Protein AF-W0BAF7-F1 (afdb_monomer_lite)

Foldseek 3Di:
DVVLLVVPLPEADALVRCLVCQVVLFPDDPLVLLVSLLSHCVRDDPVCLVVSLVSLCSSDDPPDPDDGSSNNNVLLSLVLVLQVLLLPPVDLANLCSQVPPPNDLVSLVSNQVSVLVSCVVCLLVSLLSNLVRDDPVCLVVSLVSCCSNHNCPRSNNVNNVVNNVVVVPDPPPPPPDDDDDPDDDDDDDDDDDDDDDDDDD

Sequence (201 aa):
MQEKLEALLRGPLTSEELTENRLLLDALPSREKIDIATQMVLSVASESLRAFNYDVEALRHPEKNEETFHETISQALEVRQRLESILDLRNRHPHRQLLAPEFNVDLYIKFSFLCISLIAEQAEKLAARLAETTPFEHKSELARNINLAFGERSPLALAINEAMLARTSSPTRTRQAIFSNSTVAAEQQPPSFSEASQFRA

pLDDT: mean 83.32, std 19.6, range [34.53, 97.88]

Radius of gyration: 30.69 Å; chains: 1; bounding box: 98×59×75 Å

Secondary structure (DSSP, 8-state):
-HHHHHHHTSSPPPHHHHHHHHHHHHTS-HHHHHHHHHHHHHHS-GGGHHHHHHHHGGG--TT--S--HHHHHHHHHHHHHHHHHHH-TT-S-GGGGGTSTT--HHHHHHTHHHHHHHHHTTHHHHHHHHHHHS-GGGHHHHHHHHHHHH-TTSHHHHHHHHHHHHHHHS-------SS----------------------

Structure (mmCIF, N/CA/C/O backbone):
data_AF-W0BAF7-F1
#
_entry.id   AF-W0BAF7-F1
#
loop_
_atom_site.group_PDB
_atom_site.id
_atom_site.type_symbol
_atom_site.label_atom_id
_atom_site.label_alt_id
_atom_site.label_comp_id
_atom_site.label_asym_id
_atom_site.label_entity_id
_atom_site.label_seq_id
_atom_site.pdbx_PDB_ins_code
_atom_site.Cartn_x
_atom_site.Cartn_y
_atom_site.Cartn_z
_atom_site.occupancy
_atom_site.B_iso_or_equiv
_atom_site.auth_seq_id
_atom_site.auth_comp_id
_atom_site.auth_asym_id
_atom_site.auth_atom_id
_atom_site.pdbx_PDB_model_num
ATOM 1 N N . MET A 1 1 ? -17.633 11.339 19.490 1.00 60.94 1 MET A N 1
ATOM 2 C CA . MET A 1 1 ? -17.103 10.330 18.543 1.00 60.94 1 MET A CA 1
ATOM 3 C C . MET A 1 1 ? -15.842 10.851 17.860 1.00 60.94 1 MET A C 1
ATOM 5 O O . MET A 1 1 ? -14.817 10.211 18.025 1.00 60.94 1 MET A O 1
ATOM 9 N N . GLN A 1 2 ? -15.877 12.028 17.218 1.00 65.94 2 GLN A N 1
ATOM 10 C CA . GLN A 1 2 ? -14.704 12.655 16.576 1.00 65.94 2 GLN A CA 1
ATOM 11 C C . GLN A 1 2 ? -13.486 12.826 17.498 1.00 65.94 2 GLN A C 1
ATOM 13 O O . GLN A 1 2 ? -12.415 12.367 17.143 1.00 65.94 2 GLN A O 1
ATOM 18 N N . GLU A 1 3 ? -13.649 13.359 18.712 1.00 70.50 3 GLU A N 1
ATOM 19 C CA . GLU A 1 3 ? -12.523 13.574 19.644 1.00 70.50 3 GLU A CA 1
ATOM 20 C C . GLU A 1 3 ? -11.792 12.271 20.032 1.00 70.50 3 GLU A C 1
ATOM 22 O O . GLU A 1 3 ? -10.568 12.232 20.139 1.00 70.50 3 GLU A O 1
ATOM 27 N N . LYS A 1 4 ? -12.538 11.166 20.177 1.00 72.00 4 LYS A N 1
ATOM 28 C CA . LYS A 1 4 ? -11.959 9.844 20.458 1.00 72.00 4 LYS A CA 1
ATOM 29 C C . LYS A 1 4 ? -11.230 9.285 19.233 1.00 72.00 4 LYS A C 1
ATOM 31 O O . LYS A 1 4 ? -10.204 8.641 19.387 1.00 72.00 4 LYS A O 1
ATOM 36 N N . LEU A 1 5 ? -11.734 9.562 18.031 1.00 72.31 5 LEU A N 1
ATOM 37 C CA . LEU A 1 5 ? -11.105 9.178 16.768 1.00 72.31 5 LEU A CA 1
ATOM 38 C C . LEU A 1 5 ? -9.804 9.959 16.527 1.00 72.31 5 LEU A C 1
ATOM 40 O O . LEU A 1 5 ? -8.791 9.375 16.174 1.00 72.31 5 LEU A O 1
ATOM 44 N N . GLU A 1 6 ? -9.808 11.266 16.787 1.00 75.25 6 GLU A N 1
ATOM 45 C CA . GLU A 1 6 ? -8.626 12.129 16.683 1.00 75.25 6 GLU A CA 1
ATOM 46 C C . GLU A 1 6 ? -7.527 11.724 17.670 1.00 75.25 6 GLU A C 1
ATOM 48 O O . GLU A 1 6 ? -6.343 11.794 17.344 1.00 75.25 6 GLU A O 1
ATOM 53 N N . ALA A 1 7 ? -7.899 11.258 18.866 1.00 74.75 7 ALA A N 1
ATOM 54 C CA . ALA A 1 7 ? -6.945 10.697 19.816 1.00 74.75 7 ALA A CA 1
ATOM 55 C C . ALA A 1 7 ? -6.263 9.426 19.273 1.00 74.75 7 ALA A C 1
ATOM 57 O O . ALA A 1 7 ? -5.057 9.272 19.458 1.00 74.75 7 ALA A O 1
ATOM 58 N N . LEU A 1 8 ? -7.001 8.572 18.550 1.00 74.88 8 LEU A N 1
ATOM 59 C CA . LEU A 1 8 ? -6.477 7.341 17.937 1.00 74.88 8 LEU A CA 1
ATOM 60 C C . LEU A 1 8 ? -5.516 7.598 16.765 1.00 74.88 8 LEU A C 1
ATOM 62 O O . LEU A 1 8 ? -4.798 6.694 16.354 1.00 74.88 8 LEU A O 1
ATOM 66 N N . LEU A 1 9 ? -5.496 8.819 16.226 1.00 77.81 9 LEU A N 1
ATOM 67 C CA . LEU A 1 9 ? -4.703 9.203 15.054 1.00 77.81 9 LEU A CA 1
ATOM 68 C C . LEU A 1 9 ? -3.396 9.931 15.415 1.00 77.81 9 LEU A C 1
ATOM 70 O O . LEU A 1 9 ? -2.695 10.422 14.532 1.00 77.81 9 LEU A O 1
ATOM 74 N N . ARG A 1 10 ? -3.046 10.013 16.707 1.00 79.56 10 ARG A N 1
ATOM 75 C CA . ARG A 1 10 ? -1.819 10.687 17.179 1.00 79.56 10 ARG A CA 1
ATOM 76 C C . ARG A 1 10 ? -0.540 9.874 16.966 1.00 79.56 10 ARG A C 1
ATOM 78 O O . ARG A 1 10 ? 0.550 10.416 17.136 1.00 79.56 10 ARG A O 1
ATOM 85 N N . GLY A 1 11 ? -0.662 8.601 16.609 1.00 76.88 11 GLY A N 1
ATOM 86 C CA . GLY A 1 11 ? 0.460 7.704 16.367 1.00 76.88 11 GLY A CA 1
ATOM 87 C C . GLY A 1 11 ? 0.003 6.256 16.193 1.00 76.88 11 GLY A C 1
ATOM 88 O O . GLY A 1 11 ? -1.199 5.982 16.240 1.00 76.88 11 GLY A O 1
ATOM 89 N N . PRO A 1 12 ? 0.949 5.326 15.991 1.00 80.19 12 PRO A N 1
ATOM 90 C CA . PRO A 1 12 ? 0.638 3.907 15.941 1.00 80.19 12 PRO A CA 1
ATOM 91 C C . PRO A 1 12 ? 0.096 3.433 17.289 1.00 80.19 12 PRO A C 1
ATOM 93 O O . PRO A 1 12 ? 0.715 3.663 18.327 1.00 80.19 12 PRO A O 1
ATOM 96 N N . LEU A 1 13 ? -1.056 2.769 17.251 1.00 87.50 13 LEU A N 1
ATOM 97 C CA . LEU A 1 13 ? -1.695 2.206 18.434 1.00 87.50 13 LEU A CA 1
ATOM 98 C C . LEU A 1 13 ? -1.064 0.873 18.829 1.00 87.50 13 LEU A C 1
ATOM 100 O O . LEU A 1 13 ? -0.679 0.074 17.975 1.00 87.50 13 LEU A O 1
ATOM 104 N N . THR A 1 14 ? -1.030 0.626 20.130 1.00 89.12 14 THR A N 1
ATOM 105 C CA . THR A 1 14 ? -0.640 -0.654 20.725 1.00 89.12 14 THR A CA 1
ATOM 106 C C . THR A 1 14 ? -1.767 -1.689 20.640 1.00 89.12 14 THR A C 1
ATOM 108 O O . THR A 1 14 ? -2.940 -1.348 20.472 1.00 89.12 14 THR A O 1
ATOM 111 N N . SER A 1 15 ? -1.430 -2.971 20.818 1.00 89.56 15 SER A N 1
ATOM 112 C CA . SER A 1 15 ? -2.405 -4.071 20.926 1.00 89.56 15 SER A CA 1
ATOM 113 C C . SER A 1 15 ? -3.528 -3.799 21.947 1.00 89.56 15 SER A C 1
ATOM 115 O O . SER A 1 15 ? -4.702 -4.083 21.679 1.00 89.56 15 SER A O 1
ATOM 117 N N . GLU A 1 16 ? -3.195 -3.195 23.094 1.00 88.31 16 GLU A N 1
ATOM 118 C CA . GLU A 1 16 ? -4.162 -2.839 24.142 1.00 88.31 16 GLU A CA 1
ATOM 119 C C . GLU A 1 16 ? -5.151 -1.777 23.642 1.00 88.31 16 GLU A C 1
ATOM 121 O O . GLU A 1 16 ? -6.363 -2.006 23.646 1.00 88.31 16 GLU A O 1
ATOM 126 N N . GLU A 1 17 ? -4.649 -0.663 23.103 1.00 90.06 17 GLU A N 1
ATOM 127 C CA . GLU A 1 17 ? -5.475 0.433 22.580 1.00 90.06 17 GLU A CA 1
ATOM 128 C C . GLU A 1 17 ? -6.352 -0.013 21.401 1.00 90.06 17 GLU A C 1
ATOM 130 O O . GLU A 1 17 ? -7.516 0.391 21.290 1.00 90.06 17 GLU A O 1
ATOM 135 N N . LEU A 1 18 ? -5.824 -0.873 20.526 1.00 90.88 18 LEU A N 1
ATOM 136 C CA . LEU A 1 18 ? -6.575 -1.463 19.418 1.00 90.88 18 LEU A CA 1
ATOM 137 C C . LEU A 1 18 ? -7.719 -2.340 19.932 1.00 90.88 18 LEU A C 1
ATOM 139 O O . LEU A 1 18 ? -8.849 -2.226 19.453 1.00 90.88 18 LEU A O 1
ATOM 143 N N . THR A 1 19 ? -7.459 -3.170 20.942 1.00 90.19 19 THR A N 1
ATOM 144 C CA . THR A 1 19 ? -8.476 -4.042 21.545 1.00 90.19 19 THR A CA 1
ATOM 145 C C . THR A 1 19 ? -9.579 -3.229 22.218 1.00 90.19 19 THR A C 1
ATOM 147 O O . THR A 1 19 ? -10.765 -3.490 21.990 1.00 90.19 19 THR A O 1
ATOM 150 N N . GLU A 1 20 ? -9.213 -2.206 22.994 1.00 90.69 20 GLU A N 1
ATOM 151 C CA . GLU A 1 20 ? -10.159 -1.322 23.687 1.00 90.69 20 GLU A CA 1
ATOM 152 C C . GLU A 1 20 ? -11.076 -0.558 22.724 1.00 90.69 20 GLU A C 1
ATOM 154 O O . GLU A 1 20 ? -12.242 -0.292 23.034 1.00 90.69 20 GLU A O 1
ATOM 159 N N . ASN A 1 21 ? -10.569 -0.213 21.539 1.00 90.62 21 ASN A N 1
ATOM 160 C CA . ASN A 1 21 ? -11.309 0.557 20.541 1.00 90.62 21 ASN A CA 1
ATOM 161 C C . ASN A 1 21 ? -11.885 -0.301 19.409 1.00 90.62 21 ASN A C 1
ATOM 163 O O . ASN A 1 21 ? -12.562 0.234 18.532 1.00 90.62 21 ASN A O 1
ATOM 167 N N . ARG A 1 22 ? -11.714 -1.627 19.451 1.00 90.31 22 ARG A N 1
ATOM 168 C CA . ARG A 1 22 ? -12.121 -2.550 18.380 1.00 90.31 22 ARG A CA 1
ATOM 169 C C . ARG A 1 22 ? -13.577 -2.389 17.952 1.00 90.31 22 ARG A C 1
ATOM 171 O O . ARG A 1 22 ? -13.846 -2.276 16.765 1.00 90.31 22 ARG A O 1
ATOM 178 N N . LEU A 1 23 ? -14.518 -2.352 18.902 1.00 89.50 23 LEU A N 1
ATOM 179 C CA . LEU A 1 23 ? -15.949 -2.204 18.587 1.00 89.50 23 LEU A CA 1
ATOM 180 C C . LEU A 1 23 ? -16.251 -0.878 17.885 1.00 89.50 23 LEU A C 1
ATOM 182 O O . LEU A 1 23 ? -17.095 -0.830 16.996 1.00 89.50 23 LEU A O 1
ATOM 186 N N . LEU A 1 24 ? -15.556 0.186 18.287 1.00 91.12 24 LEU A N 1
ATOM 187 C CA . LEU A 1 24 ? -15.693 1.498 17.673 1.00 91.12 24 LEU A CA 1
ATOM 188 C C . LEU A 1 24 ? -15.133 1.486 16.250 1.00 91.12 24 LEU A C 1
ATOM 190 O O . LEU A 1 24 ? -15.801 1.973 15.348 1.00 91.12 24 LEU A O 1
ATOM 194 N N . LEU A 1 25 ? -13.955 0.893 16.052 1.00 91.81 25 LEU A N 1
ATOM 195 C CA . LEU A 1 25 ? -13.297 0.780 14.750 1.00 91.81 25 LEU A CA 1
ATOM 196 C C . LEU A 1 25 ? -14.104 -0.091 13.770 1.00 91.81 25 LEU A C 1
ATOM 198 O O . LEU A 1 25 ? -14.278 0.266 12.606 1.00 91.81 25 LEU A O 1
ATOM 202 N N . ASP A 1 26 ? -14.661 -1.206 14.245 1.00 92.38 26 ASP A N 1
ATOM 203 C CA . ASP A 1 26 ? -15.524 -2.086 13.450 1.00 92.38 26 ASP A CA 1
ATOM 204 C C . ASP A 1 26 ? -16.834 -1.410 13.025 1.00 92.38 26 ASP A C 1
ATOM 206 O O . ASP A 1 26 ? -17.348 -1.709 11.945 1.00 92.38 26 ASP A O 1
ATOM 210 N N . ALA A 1 27 ? -17.372 -0.508 13.852 1.00 91.75 27 ALA A N 1
ATOM 211 C CA . ALA A 1 27 ? -18.623 0.200 13.588 1.00 91.75 27 ALA A CA 1
ATOM 212 C C . ALA A 1 27 ? -18.481 1.358 12.583 1.00 91.75 27 ALA A C 1
ATOM 214 O O . ALA A 1 27 ? -19.487 1.950 12.189 1.00 91.75 27 ALA A O 1
ATOM 215 N N . LEU A 1 28 ? -17.256 1.694 12.168 1.00 91.69 28 LEU A N 1
ATOM 216 C CA . LEU A 1 28 ? -17.019 2.763 11.206 1.00 91.69 28 LEU A CA 1
ATOM 217 C C . LEU A 1 28 ? -17.549 2.403 9.806 1.00 91.69 28 LEU A C 1
ATOM 219 O O . LEU A 1 28 ? -17.450 1.245 9.379 1.00 91.69 28 LEU A O 1
ATOM 223 N N . PRO A 1 29 ? -18.035 3.392 9.038 1.00 93.00 29 PRO A N 1
ATOM 224 C CA . PRO A 1 29 ? -18.281 3.227 7.609 1.00 93.00 29 PRO A CA 1
ATOM 225 C C . PRO A 1 29 ? -17.010 2.797 6.863 1.00 93.00 29 PRO A C 1
ATOM 227 O O . PRO A 1 29 ? -15.913 3.234 7.210 1.00 93.00 29 PRO A O 1
ATOM 230 N N . SER A 1 30 ? -17.139 2.014 5.784 1.00 93.38 30 SER A N 1
ATOM 231 C CA . SER A 1 30 ? -15.981 1.485 5.035 1.00 93.38 30 SER A CA 1
ATOM 232 C C . SER A 1 30 ? -14.989 2.571 4.599 1.00 93.38 30 SER A C 1
ATOM 234 O O . SER A 1 30 ? -13.781 2.370 4.684 1.00 93.38 30 SER A O 1
ATOM 236 N N . ARG A 1 31 ? -15.473 3.757 4.203 1.00 93.62 31 ARG A N 1
ATOM 237 C CA . ARG A 1 31 ? -14.605 4.892 3.850 1.00 93.62 31 ARG A CA 1
ATOM 238 C C . ARG A 1 31 ? -13.765 5.380 5.033 1.00 93.62 31 ARG A C 1
ATOM 240 O O . ARG A 1 31 ? -12.564 5.559 4.885 1.00 93.62 31 ARG A O 1
ATOM 2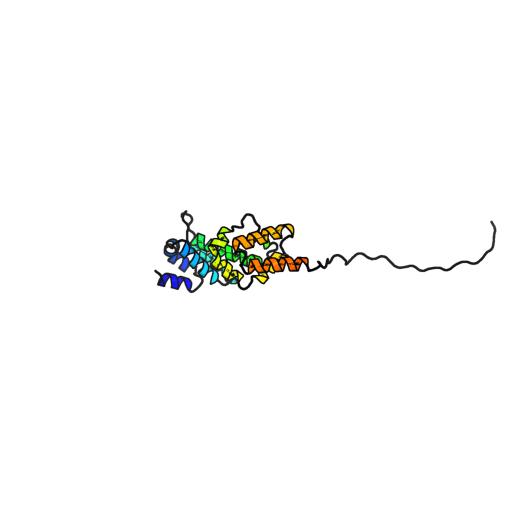47 N N . GLU A 1 32 ? -14.374 5.542 6.205 1.00 93.06 32 GLU A N 1
ATOM 248 C CA . GLU A 1 32 ? -13.663 5.976 7.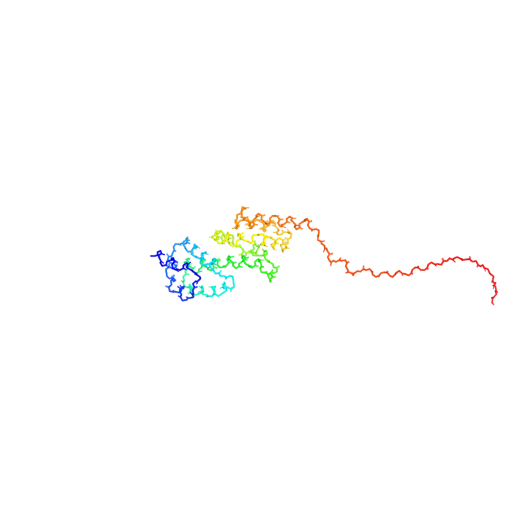412 1.00 93.06 32 GLU A CA 1
ATOM 249 C C . GLU A 1 32 ? -12.672 4.910 7.895 1.00 93.06 32 GLU A C 1
ATOM 251 O O . GLU A 1 32 ? -11.574 5.252 8.326 1.00 93.06 32 GLU A O 1
ATOM 256 N N . LYS A 1 33 ? -13.003 3.617 7.750 1.00 94.50 33 LYS A N 1
ATOM 257 C CA . LYS A 1 33 ? -12.049 2.527 8.016 1.00 94.50 33 LYS A CA 1
ATOM 258 C C . LYS A 1 33 ? -10.799 2.658 7.147 1.00 94.50 33 LYS A C 1
ATOM 260 O O . LYS A 1 33 ? -9.694 2.542 7.667 1.00 94.50 33 LYS A O 1
ATOM 265 N N . ILE A 1 34 ? -10.966 2.917 5.847 1.00 96.19 34 ILE A N 1
ATOM 266 C CA . ILE A 1 34 ? -9.851 3.102 4.905 1.00 96.19 34 ILE A CA 1
ATOM 267 C C . ILE A 1 34 ? -9.014 4.324 5.292 1.00 96.19 34 ILE A C 1
ATOM 269 O O . ILE A 1 34 ? -7.787 4.221 5.346 1.00 96.19 34 ILE A O 1
ATOM 273 N N . ASP A 1 35 ? -9.660 5.455 5.583 1.00 94.44 35 ASP A N 1
ATOM 274 C CA . ASP A 1 35 ? -8.975 6.705 5.923 1.00 94.44 35 ASP A CA 1
ATOM 275 C C . ASP A 1 35 ? -8.142 6.547 7.208 1.00 94.44 35 ASP A C 1
ATOM 277 O O . ASP A 1 35 ? -6.952 6.870 7.223 1.00 94.44 35 ASP A O 1
ATOM 281 N N . ILE A 1 36 ? -8.722 5.964 8.264 1.00 93.69 36 ILE A N 1
ATOM 282 C CA . ILE A 1 36 ? -8.022 5.720 9.533 1.00 93.69 36 ILE A CA 1
ATOM 283 C C . ILE A 1 36 ? -6.909 4.689 9.365 1.00 93.69 36 ILE A C 1
ATOM 285 O O . ILE A 1 36 ? -5.792 4.931 9.818 1.00 93.69 36 ILE A O 1
ATOM 289 N N . ALA A 1 37 ? -7.177 3.558 8.703 1.00 95.75 37 ALA A N 1
ATOM 290 C CA . ALA A 1 37 ? -6.158 2.541 8.452 1.00 95.75 37 ALA A CA 1
ATOM 291 C C . ALA A 1 37 ? -4.971 3.133 7.684 1.00 95.75 37 ALA A C 1
ATOM 293 O O . ALA A 1 37 ? -3.819 2.889 8.034 1.00 95.75 37 ALA A O 1
ATOM 294 N N . THR A 1 38 ? -5.245 3.971 6.683 1.00 96.12 38 THR A N 1
ATOM 295 C CA . THR A 1 38 ? -4.208 4.664 5.916 1.00 96.12 38 THR A CA 1
ATOM 296 C C . THR A 1 38 ? -3.374 5.585 6.798 1.00 96.12 38 THR A C 1
ATOM 298 O O . THR A 1 38 ? -2.147 5.537 6.735 1.00 96.12 38 THR A O 1
ATOM 301 N N . GLN A 1 39 ? -4.009 6.403 7.640 1.00 94.69 39 GLN A N 1
ATOM 302 C CA . GLN A 1 39 ? -3.296 7.318 8.534 1.00 94.69 39 GLN A CA 1
ATOM 303 C C . GLN A 1 39 ? -2.457 6.574 9.577 1.00 94.69 39 GLN A C 1
ATOM 305 O O . GLN A 1 39 ? -1.283 6.899 9.756 1.00 94.69 39 GLN A O 1
ATOM 310 N N . MET A 1 40 ? -3.019 5.538 10.206 1.00 94.56 40 MET A N 1
ATOM 311 C CA . MET A 1 40 ? -2.290 4.686 11.147 1.00 94.56 40 MET A CA 1
ATOM 312 C C . MET A 1 40 ? -1.071 4.065 10.475 1.00 94.56 40 MET A C 1
ATOM 314 O O . MET A 1 40 ? 0.044 4.225 10.968 1.00 94.56 40 MET A O 1
ATOM 318 N N . VAL A 1 41 ? -1.257 3.434 9.312 1.00 95.69 41 VAL A N 1
ATOM 319 C CA . VAL A 1 41 ? -0.158 2.809 8.575 1.00 95.69 41 VAL A CA 1
ATOM 320 C C . VAL A 1 41 ? 0.875 3.842 8.147 1.00 95.69 41 VAL A C 1
ATOM 322 O O . VAL A 1 41 ? 2.049 3.548 8.289 1.00 95.69 41 VAL A O 1
ATOM 325 N N . LEU A 1 42 ? 0.512 5.042 7.686 1.00 94.06 42 LEU A N 1
ATOM 326 C CA . LEU A 1 42 ? 1.490 6.084 7.332 1.00 94.06 42 LEU A CA 1
ATOM 327 C C . LEU A 1 42 ? 2.292 6.600 8.535 1.00 94.06 42 LEU A C 1
ATOM 329 O O . LEU A 1 42 ? 3.458 6.950 8.376 1.00 94.06 42 LEU A O 1
ATOM 333 N N . SER A 1 43 ? 1.694 6.625 9.729 1.00 93.00 43 SER A N 1
ATOM 334 C CA . SER A 1 43 ? 2.349 7.120 10.950 1.00 93.00 43 SER A CA 1
ATOM 335 C C . SER A 1 43 ? 3.423 6.179 11.513 1.00 93.00 43 SER A C 1
ATOM 337 O O . SER A 1 43 ? 4.240 6.587 12.337 1.00 93.00 43 SER A O 1
ATOM 339 N N . VAL A 1 44 ? 3.438 4.916 11.077 1.00 93.81 44 VAL A N 1
ATOM 340 C CA . VAL A 1 44 ? 4.376 3.896 11.564 1.00 93.81 44 VAL A CA 1
ATOM 341 C C . VAL A 1 44 ? 5.744 4.083 10.892 1.00 93.81 44 VAL A C 1
ATOM 343 O O . VAL A 1 44 ? 5.834 4.206 9.673 1.00 93.81 44 VAL A O 1
ATOM 346 N N . ALA A 1 45 ? 6.842 4.057 11.643 1.00 92.12 45 ALA A N 1
ATOM 347 C CA . ALA A 1 45 ? 8.182 4.008 11.046 1.00 92.12 45 ALA A CA 1
ATOM 348 C C . ALA A 1 45 ? 8.450 2.624 10.414 1.00 92.12 45 ALA A C 1
ATOM 350 O O . ALA A 1 45 ? 7.960 1.615 10.923 1.00 92.12 45 ALA A O 1
ATOM 351 N N . SER A 1 46 ? 9.211 2.541 9.315 1.00 90.38 46 SER A N 1
ATOM 352 C CA . SER A 1 46 ? 9.405 1.273 8.579 1.00 90.38 46 SER A CA 1
ATOM 353 C C . SER A 1 46 ? 10.026 0.166 9.445 1.00 90.38 46 SER A C 1
ATOM 355 O O . SER A 1 46 ? 9.634 -0.996 9.347 1.00 90.38 46 SER A O 1
ATOM 357 N N . GLU A 1 47 ? 10.929 0.510 10.363 1.00 91.38 47 GLU A N 1
ATOM 358 C CA . GLU A 1 47 ? 11.534 -0.412 11.333 1.00 91.38 47 GLU A CA 1
ATOM 359 C C . GLU A 1 47 ? 10.532 -0.984 12.350 1.00 91.38 47 GLU A C 1
ATOM 361 O O . GLU A 1 47 ? 10.720 -2.096 12.849 1.00 91.38 47 GLU A O 1
ATOM 366 N N . SER A 1 48 ? 9.443 -0.260 12.610 1.00 93.06 48 SER A N 1
ATOM 367 C CA . SER A 1 48 ? 8.390 -0.634 13.559 1.00 93.06 48 SER A CA 1
ATOM 368 C C . SER A 1 48 ? 7.194 -1.304 12.884 1.00 93.06 48 SER A C 1
ATOM 370 O O . SER A 1 48 ? 6.303 -1.797 13.574 1.00 93.06 48 SER A O 1
ATOM 372 N N . LEU A 1 49 ? 7.174 -1.390 11.547 1.00 93.06 49 LEU A N 1
ATOM 373 C CA . LEU A 1 49 ? 6.045 -1.933 10.786 1.00 93.06 49 LEU A CA 1
ATOM 374 C C . LEU A 1 49 ? 5.723 -3.383 11.165 1.00 93.06 49 LEU A C 1
ATOM 376 O O . LEU A 1 49 ? 4.559 -3.772 11.229 1.00 93.06 49 LEU A O 1
ATOM 380 N N . ARG A 1 50 ? 6.752 -4.181 11.472 1.00 92.62 50 ARG A N 1
ATOM 381 C CA . ARG A 1 50 ? 6.577 -5.566 11.927 1.00 92.62 50 ARG A CA 1
ATOM 382 C C . ARG A 1 50 ? 5.931 -5.650 13.310 1.00 92.62 50 ARG A C 1
ATOM 384 O O . ARG A 1 50 ? 5.098 -6.527 13.516 1.00 92.62 50 ARG A O 1
ATOM 391 N N . ALA A 1 51 ? 6.339 -4.786 14.239 1.00 93.56 51 ALA A N 1
ATOM 392 C CA . ALA A 1 51 ? 5.761 -4.745 15.581 1.00 93.56 51 ALA A CA 1
ATOM 393 C C . ALA A 1 51 ? 4.296 -4.305 15.507 1.00 93.56 51 ALA A C 1
ATOM 395 O O . ALA A 1 51 ? 3.423 -5.001 16.010 1.00 93.56 51 ALA A O 1
ATOM 396 N N . PHE A 1 52 ? 4.015 -3.252 14.740 1.00 95.00 52 PHE A N 1
ATOM 397 C CA . PHE A 1 52 ? 2.652 -2.778 14.539 1.00 95.00 52 PHE A CA 1
ATOM 398 C C . PHE A 1 52 ? 1.747 -3.819 13.856 1.00 95.00 52 PHE A C 1
ATOM 400 O O . PHE A 1 52 ? 0.593 -3.986 14.236 1.00 95.00 52 PHE A O 1
ATOM 407 N N . ASN A 1 53 ? 2.268 -4.590 12.895 1.00 94.06 53 ASN A N 1
ATOM 408 C CA . ASN A 1 53 ? 1.514 -5.700 12.304 1.00 94.06 53 ASN A CA 1
ATOM 409 C C . ASN A 1 53 ? 1.153 -6.783 13.337 1.00 94.06 53 ASN A C 1
ATOM 411 O O . ASN A 1 53 ? 0.108 -7.409 13.218 1.00 94.06 53 ASN A O 1
ATOM 415 N N . TYR A 1 54 ? 1.999 -7.006 14.348 1.00 94.19 54 TYR A N 1
ATOM 416 C CA . TYR A 1 54 ? 1.673 -7.903 15.459 1.00 94.19 54 TYR A CA 1
ATOM 417 C C . TYR A 1 54 ? 0.588 -7.309 16.366 1.00 94.19 54 TYR A C 1
ATOM 419 O O . TYR A 1 54 ? -0.330 -8.025 16.753 1.00 94.19 54 TYR A O 1
ATOM 427 N N . ASP A 1 55 ? 0.649 -6.007 16.655 1.00 93.94 55 ASP A N 1
ATOM 428 C CA . ASP A 1 55 ? -0.388 -5.318 17.430 1.00 93.94 55 ASP A CA 1
ATOM 429 C C . ASP A 1 55 ? -1.760 -5.379 16.739 1.00 93.94 55 ASP A C 1
ATOM 431 O O . ASP A 1 55 ? -2.778 -5.612 17.392 1.00 93.94 55 ASP A O 1
ATOM 435 N N . VAL A 1 56 ? -1.789 -5.261 15.407 1.00 94.38 56 VAL A N 1
ATOM 436 C CA . VAL A 1 56 ? -3.012 -5.374 14.596 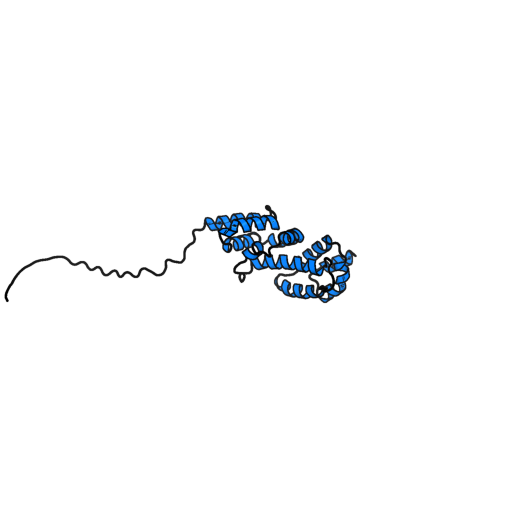1.00 94.38 56 VAL A CA 1
ATOM 437 C C . VAL A 1 56 ? -3.712 -6.724 14.754 1.00 94.38 56 VAL A C 1
ATOM 439 O O . VAL A 1 56 ? -4.943 -6.751 14.741 1.00 94.38 56 VAL A O 1
ATOM 442 N N . GLU A 1 57 ? -2.990 -7.825 14.984 1.00 93.75 57 GLU A N 1
ATOM 443 C CA . GLU A 1 57 ? -3.615 -9.144 15.190 1.00 93.75 57 GLU A CA 1
ATOM 444 C C . GLU A 1 57 ? -4.548 -9.174 16.414 1.00 93.75 57 GLU A C 1
ATOM 446 O O . GLU A 1 57 ? -5.446 -10.013 16.479 1.00 93.75 57 GLU A O 1
ATOM 451 N N . ALA A 1 58 ? -4.417 -8.236 17.357 1.00 90.56 58 ALA A N 1
ATOM 452 C CA . ALA A 1 58 ? -5.346 -8.096 18.481 1.00 90.56 58 ALA A CA 1
ATOM 453 C C . ALA A 1 58 ? -6.785 -7.753 18.040 1.00 90.56 58 ALA A C 1
ATOM 455 O O . ALA A 1 58 ? -7.762 -8.054 18.735 1.00 90.56 58 ALA A O 1
ATOM 456 N N . LEU A 1 59 ? -6.940 -7.163 16.851 1.00 90.50 59 LEU A N 1
ATOM 457 C CA . LEU A 1 59 ? -8.243 -6.872 16.254 1.00 90.50 59 LEU A CA 1
ATOM 458 C C . LEU A 1 59 ? -8.898 -8.100 15.609 1.00 90.50 59 LEU A C 1
ATOM 460 O O . LEU A 1 59 ? -10.081 -8.039 15.264 1.00 90.50 59 LEU A O 1
ATOM 464 N N . ARG A 1 60 ? -8.163 -9.202 15.423 1.00 89.50 60 ARG A N 1
ATOM 465 C CA . ARG A 1 60 ? -8.635 -10.370 14.678 1.00 89.50 60 ARG A CA 1
ATOM 466 C C . ARG A 1 60 ? -9.878 -10.982 15.323 1.00 89.50 60 ARG A C 1
ATOM 468 O O . ARG A 1 60 ? -9.900 -11.282 16.516 1.00 89.50 60 ARG A O 1
ATOM 475 N N . HIS A 1 61 ? -10.905 -11.223 14.507 1.00 81.06 61 HIS A N 1
ATOM 476 C CA . HIS A 1 61 ? -12.161 -11.830 14.942 1.00 81.06 61 HIS A CA 1
ATOM 477 C C . HIS A 1 61 ? -12.504 -13.043 14.060 1.00 81.06 61 HIS A C 1
ATOM 479 O O . HIS A 1 61 ? -13.016 -12.860 12.959 1.00 81.06 61 HIS A O 1
ATOM 485 N N . PRO A 1 62 ? -12.245 -14.286 14.512 1.00 70.44 62 PRO A N 1
ATOM 486 C CA . PRO A 1 62 ? -12.433 -15.485 13.686 1.00 70.44 62 PRO A CA 1
ATOM 487 C C . PRO A 1 62 ? -13.880 -15.727 13.234 1.00 70.44 62 PRO A C 1
ATOM 489 O O . PRO A 1 62 ? -14.105 -16.413 12.246 1.00 70.44 62 PRO A O 1
ATOM 492 N N . GLU A 1 63 ? -14.853 -15.189 13.973 1.00 70.38 63 GLU A N 1
ATOM 493 C CA . GLU A 1 63 ? -16.278 -15.513 13.810 1.00 70.38 63 GLU A CA 1
ATOM 494 C C . GLU A 1 63 ? -17.091 -14.470 13.022 1.00 70.38 63 GLU A C 1
ATOM 496 O O . GLU A 1 63 ? -18.285 -14.667 12.805 1.00 70.38 63 GLU A O 1
ATOM 501 N N . LYS A 1 64 ? -16.487 -13.348 12.601 1.00 67.44 64 LYS A N 1
ATOM 502 C CA . LYS A 1 64 ? -17.193 -12.310 11.829 1.00 67.44 64 LYS A CA 1
ATOM 503 C C . LYS A 1 64 ? -16.926 -12.472 10.331 1.00 67.44 64 LYS A C 1
ATOM 505 O O . LYS A 1 64 ? -15.778 -12.442 9.909 1.00 67.44 64 LYS A O 1
ATOM 510 N N . ASN A 1 65 ? -18.002 -12.547 9.544 1.00 60.28 65 ASN A N 1
ATOM 511 C CA . ASN A 1 65 ? -17.980 -12.567 8.071 1.00 60.28 65 ASN A CA 1
ATOM 512 C C . ASN A 1 65 ? -18.206 -11.173 7.440 1.00 60.28 65 ASN A C 1
ATOM 514 O O . ASN A 1 65 ? -18.469 -11.075 6.244 1.00 60.28 65 ASN A O 1
ATOM 518 N N . GLU A 1 66 ? -18.178 -10.106 8.240 1.00 66.56 66 GLU A N 1
ATOM 519 C CA . GLU A 1 66 ? -18.359 -8.718 7.787 1.00 66.56 66 GLU A CA 1
ATOM 520 C C . GLU A 1 66 ? -17.005 -8.019 7.597 1.00 66.56 66 GLU A C 1
ATOM 522 O O . GLU A 1 66 ? -16.019 -8.423 8.210 1.00 66.56 66 GLU A O 1
ATOM 527 N N . GLU A 1 67 ? -16.970 -6.940 6.802 1.00 76.69 67 GLU A N 1
ATOM 528 C CA . GLU A 1 67 ? -15.766 -6.123 6.566 1.00 76.69 67 GLU A CA 1
ATOM 529 C C . GLU A 1 67 ? -15.314 -5.455 7.885 1.00 76.69 67 GLU A C 1
ATOM 531 O O . GLU A 1 67 ? -15.784 -4.380 8.280 1.00 76.69 67 GLU A O 1
ATOM 536 N N . THR A 1 68 ? -14.430 -6.133 8.618 1.00 92.00 68 THR A N 1
ATOM 537 C CA . THR A 1 68 ? -13.897 -5.676 9.912 1.00 92.00 68 THR A CA 1
ATOM 538 C C . THR A 1 68 ? -12.840 -4.591 9.725 1.00 92.00 68 THR A C 1
ATOM 540 O O . THR A 1 68 ? -12.228 -4.451 8.659 1.00 92.00 68 THR A O 1
ATOM 543 N N . PHE A 1 69 ? -12.576 -3.818 10.782 1.00 93.56 69 PHE A N 1
ATOM 544 C CA . PHE A 1 69 ? -11.443 -2.894 10.737 1.00 93.56 69 PHE A CA 1
ATOM 545 C C . PHE A 1 69 ? -10.111 -3.646 10.632 1.00 93.56 69 PHE A C 1
ATOM 547 O O . PHE A 1 69 ? -9.237 -3.197 9.896 1.00 93.56 69 PHE A O 1
ATOM 554 N N . HIS A 1 70 ? -9.994 -4.816 11.278 1.00 94.81 70 HIS A N 1
ATOM 555 C CA . HIS A 1 70 ? -8.846 -5.720 11.140 1.00 94.81 70 HIS A CA 1
ATOM 556 C C . HIS A 1 70 ? -8.532 -6.012 9.669 1.00 94.81 70 HIS A C 1
ATOM 558 O O . HIS A 1 70 ? -7.427 -5.749 9.215 1.00 94.81 70 HIS A O 1
ATOM 564 N N . GLU A 1 71 ? -9.518 -6.482 8.901 1.00 93.94 71 GLU A N 1
ATOM 565 C CA . GLU A 1 71 ? -9.328 -6.765 7.476 1.00 93.94 71 GLU A CA 1
ATOM 566 C C . GLU A 1 71 ? -8.839 -5.528 6.707 1.00 93.94 71 GLU A C 1
ATOM 568 O O . GLU A 1 71 ? -7.890 -5.611 5.926 1.00 93.94 71 GLU A O 1
ATOM 573 N N . THR A 1 72 ? -9.443 -4.366 6.968 1.00 95.88 72 THR A N 1
ATOM 574 C CA . THR A 1 72 ? -9.081 -3.114 6.290 1.00 95.88 72 THR A CA 1
ATOM 575 C C . THR A 1 72 ? -7.649 -2.676 6.612 1.00 95.88 72 THR A C 1
ATOM 577 O O . THR A 1 72 ? -6.903 -2.305 5.705 1.00 95.88 72 THR A O 1
ATOM 580 N N . ILE A 1 73 ? -7.226 -2.727 7.879 1.00 96.06 73 ILE A N 1
ATOM 581 C CA . ILE A 1 73 ? -5.866 -2.323 8.258 1.00 96.06 73 ILE A CA 1
ATOM 582 C C . ILE A 1 73 ? -4.812 -3.354 7.837 1.00 96.06 73 ILE A C 1
ATOM 584 O O . ILE A 1 73 ? -3.729 -2.959 7.409 1.00 96.06 73 ILE A O 1
ATOM 588 N N . SER A 1 74 ? -5.132 -4.652 7.843 1.00 95.88 74 SER A N 1
ATOM 589 C CA . SER A 1 74 ? -4.258 -5.695 7.288 1.00 95.88 74 SER A CA 1
ATOM 590 C C . SER A 1 74 ? -4.023 -5.491 5.789 1.00 95.88 74 SER A C 1
ATOM 592 O O . SER A 1 74 ? -2.887 -5.581 5.328 1.00 95.88 74 SER A O 1
ATOM 594 N N . GLN A 1 75 ? -5.067 -5.139 5.034 1.00 96.75 75 GLN A N 1
ATOM 595 C CA . GLN A 1 75 ? -4.964 -4.785 3.615 1.00 96.75 75 GLN A CA 1
ATOM 596 C C . GLN A 1 75 ? -4.073 -3.546 3.386 1.00 96.75 75 GLN A C 1
ATOM 598 O O . GLN A 1 75 ? -3.224 -3.545 2.493 1.00 96.75 75 GLN A O 1
ATOM 603 N N . ALA A 1 76 ? -4.209 -2.504 4.213 1.00 97.62 76 ALA A N 1
ATOM 604 C CA . ALA A 1 76 ? -3.343 -1.322 4.149 1.00 97.62 76 ALA A CA 1
ATOM 605 C C . ALA A 1 76 ? -1.869 -1.664 4.449 1.00 97.62 76 ALA A C 1
ATOM 607 O O . ALA A 1 76 ? -0.955 -1.201 3.759 1.00 97.62 76 ALA A O 1
ATOM 608 N N . LEU A 1 77 ? -1.631 -2.505 5.462 1.00 97.31 77 LEU A N 1
ATOM 609 C CA . LEU A 1 77 ? -0.297 -2.992 5.813 1.00 97.31 77 LEU A CA 1
ATOM 610 C C . LEU A 1 77 ? 0.323 -3.811 4.687 1.00 97.31 77 LEU A C 1
ATOM 612 O O . LEU A 1 77 ? 1.496 -3.612 4.374 1.00 97.31 77 LEU A O 1
ATOM 616 N N . GLU A 1 78 ? -0.461 -4.669 4.041 1.00 96.38 78 GLU A N 1
ATOM 617 C CA . GLU A 1 78 ? -0.024 -5.430 2.877 1.00 96.38 78 GLU A CA 1
ATOM 618 C C . GLU A 1 78 ? 0.449 -4.501 1.751 1.00 96.38 78 GLU A C 1
ATOM 620 O O . GLU A 1 78 ? 1.553 -4.682 1.235 1.00 96.38 78 GLU A O 1
ATOM 625 N N . VAL A 1 79 ? -0.329 -3.468 1.404 1.00 97.12 79 VAL A N 1
ATOM 626 C CA . VAL A 1 79 ? 0.060 -2.480 0.380 1.00 97.12 79 VAL A CA 1
ATOM 627 C C . VAL A 1 79 ? 1.408 -1.845 0.714 1.00 97.12 79 VAL A C 1
ATOM 629 O O . VAL A 1 79 ? 2.302 -1.807 -0.140 1.00 97.12 79 VAL A O 1
ATOM 632 N N . ARG A 1 80 ? 1.584 -1.380 1.958 1.00 96.81 80 ARG A N 1
ATOM 633 C CA . ARG A 1 80 ? 2.843 -0.767 2.394 1.00 96.81 80 ARG A CA 1
ATOM 634 C C . ARG A 1 80 ? 4.007 -1.753 2.328 1.00 96.81 80 ARG A C 1
ATOM 636 O O . ARG A 1 80 ? 5.035 -1.427 1.740 1.00 96.81 80 ARG A O 1
ATOM 643 N N . GLN A 1 81 ? 3.844 -2.952 2.882 1.00 95.44 81 GLN A N 1
ATOM 644 C CA . GLN A 1 81 ? 4.885 -3.983 2.892 1.00 95.44 81 GLN A CA 1
ATOM 645 C C . GLN A 1 81 ? 5.297 -4.381 1.473 1.00 95.44 81 GLN A C 1
ATOM 647 O O . GLN A 1 81 ? 6.490 -4.493 1.185 1.00 95.44 81 GLN A O 1
ATOM 652 N N . ARG A 1 82 ? 4.333 -4.551 0.557 1.00 95.25 82 ARG A N 1
ATOM 653 C CA . ARG A 1 82 ? 4.621 -4.866 -0.847 1.00 95.25 82 ARG A CA 1
ATOM 654 C C . ARG A 1 82 ? 5.439 -3.755 -1.504 1.00 95.25 82 ARG A C 1
ATOM 656 O O . ARG A 1 82 ? 6.441 -4.071 -2.145 1.00 95.25 82 ARG A O 1
ATOM 663 N N . LEU A 1 83 ? 5.078 -2.484 -1.305 1.00 95.25 83 LEU A N 1
ATOM 664 C CA . LEU A 1 83 ? 5.837 -1.343 -1.836 1.00 95.25 83 LEU A CA 1
ATOM 665 C C . LEU A 1 83 ? 7.249 -1.249 -1.238 1.00 95.25 83 LEU A C 1
ATOM 667 O O . LEU A 1 83 ? 8.215 -1.131 -1.991 1.00 95.25 83 LEU A O 1
ATOM 671 N N . GLU A 1 84 ? 7.398 -1.366 0.083 1.00 95.00 84 GLU A N 1
ATOM 672 C CA . GLU A 1 84 ? 8.715 -1.347 0.739 1.00 95.00 84 GLU A CA 1
ATOM 673 C C . GLU A 1 84 ? 9.597 -2.523 0.279 1.00 95.00 84 GLU A C 1
ATOM 675 O O . GLU A 1 84 ? 10.795 -2.354 0.042 1.00 95.00 84 GLU A O 1
ATOM 680 N N . SER A 1 85 ? 9.005 -3.699 0.037 1.00 95.25 85 SER A N 1
ATOM 681 C CA . SER A 1 85 ? 9.734 -4.881 -0.442 1.00 95.25 85 SER A CA 1
ATOM 682 C C . SER A 1 85 ? 10.332 -4.725 -1.843 1.00 95.25 85 SER A C 1
ATOM 684 O O . SER A 1 85 ? 11.215 -5.503 -2.212 1.00 95.25 85 SER A O 1
ATOM 686 N N . ILE A 1 86 ? 9.871 -3.754 -2.643 1.00 96.81 86 ILE A N 1
ATOM 687 C CA . ILE A 1 86 ? 10.458 -3.470 -3.961 1.00 96.81 86 ILE A CA 1
ATOM 688 C C . ILE A 1 86 ? 11.877 -2.921 -3.788 1.00 96.81 86 ILE A C 1
ATOM 690 O O . ILE A 1 86 ? 12.772 -3.284 -4.555 1.00 96.81 86 ILE A O 1
ATOM 694 N N . LEU A 1 87 ? 12.085 -2.074 -2.775 1.00 95.44 87 LEU A N 1
ATOM 695 C CA . LEU A 1 87 ? 13.376 -1.455 -2.467 1.00 95.44 87 LEU A CA 1
ATOM 696 C C . LEU A 1 87 ? 14.256 -2.313 -1.551 1.00 95.44 87 LEU A C 1
ATOM 698 O O . LEU A 1 87 ? 15.444 -2.019 -1.415 1.00 95.44 87 LEU A O 1
ATOM 702 N N . ASP A 1 88 ? 13.719 -3.383 -0.959 1.00 94.62 88 ASP A N 1
ATOM 703 C CA . ASP A 1 88 ? 14.526 -4.333 -0.198 1.00 94.62 88 ASP A CA 1
ATOM 704 C C . ASP A 1 88 ? 15.542 -5.031 -1.117 1.00 94.62 88 ASP A C 1
ATOM 706 O O . ASP A 1 88 ? 15.202 -5.806 -2.014 1.00 94.62 88 ASP A O 1
ATOM 710 N N . LEU A 1 89 ? 16.829 -4.792 -0.864 1.00 93.31 89 LEU A N 1
ATOM 711 C CA . LEU A 1 89 ? 17.931 -5.383 -1.625 1.00 93.31 89 LEU A CA 1
ATOM 712 C C . LEU A 1 89 ? 18.004 -6.911 -1.487 1.00 93.31 89 LEU A C 1
ATOM 714 O O . LEU A 1 89 ? 18.607 -7.577 -2.333 1.00 93.31 89 LEU A O 1
ATOM 718 N N . ARG A 1 90 ? 17.386 -7.485 -0.448 1.00 94.25 90 ARG A N 1
ATOM 719 C CA . ARG A 1 90 ? 17.261 -8.939 -0.269 1.00 94.25 90 ARG A CA 1
ATOM 720 C C . ARG A 1 90 ? 16.221 -9.535 -1.217 1.00 94.25 90 ARG A C 1
ATOM 722 O O . ARG A 1 90 ? 16.310 -10.722 -1.541 1.00 94.25 90 ARG A O 1
ATOM 729 N N . ASN A 1 91 ? 15.280 -8.727 -1.708 1.00 95.38 91 ASN A N 1
ATOM 730 C CA . ASN A 1 91 ? 14.316 -9.138 -2.714 1.00 95.38 91 ASN A CA 1
ATOM 731 C C . ASN A 1 91 ? 14.979 -9.195 -4.099 1.00 95.38 91 ASN A C 1
ATOM 733 O O . ASN A 1 91 ? 15.296 -8.179 -4.726 1.00 95.38 91 ASN A O 1
ATOM 737 N N . ARG A 1 92 ? 15.189 -10.421 -4.591 1.00 93.88 92 ARG A N 1
ATOM 738 C CA . ARG A 1 92 ? 15.795 -10.682 -5.908 1.00 93.88 92 ARG A CA 1
ATOM 739 C C . ARG A 1 92 ? 14.821 -10.501 -7.073 1.00 93.88 92 ARG A C 1
ATOM 741 O O . ARG A 1 92 ? 15.266 -10.368 -8.209 1.00 93.88 92 ARG A O 1
ATOM 748 N N . HIS A 1 93 ? 13.515 -10.497 -6.806 1.00 94.94 93 HIS A N 1
ATOM 749 C CA . HIS A 1 93 ? 12.470 -10.434 -7.829 1.00 94.94 93 HIS A CA 1
ATOM 750 C C . HIS A 1 93 ? 11.386 -9.403 -7.467 1.00 94.94 93 HIS A C 1
ATOM 752 O O . HIS A 1 93 ? 10.209 -9.758 -7.386 1.00 94.94 93 HIS A O 1
ATOM 758 N N . PRO A 1 94 ? 11.743 -8.120 -7.259 1.00 95.94 94 PRO A N 1
ATOM 759 C CA . PRO A 1 94 ? 10.799 -7.113 -6.773 1.00 95.94 94 PRO A CA 1
ATOM 760 C C . PRO A 1 94 ? 9.655 -6.834 -7.755 1.00 95.94 94 PRO A C 1
ATOM 762 O O . PRO A 1 94 ? 8.547 -6.526 -7.332 1.00 95.94 94 PRO A O 1
ATOM 765 N N . HIS A 1 95 ? 9.873 -7.048 -9.055 1.00 95.38 95 HIS A N 1
ATOM 766 C CA . HIS A 1 95 ? 8.833 -6.947 -10.081 1.00 95.38 95 HIS A CA 1
ATOM 767 C C . HIS A 1 95 ? 7.647 -7.897 -9.864 1.00 95.38 95 HIS A C 1
ATOM 769 O O . HIS A 1 95 ? 6.544 -7.598 -10.311 1.00 95.38 95 HIS A O 1
ATOM 775 N N . ARG A 1 96 ? 7.831 -9.016 -9.143 1.00 95.69 96 ARG A N 1
ATOM 776 C CA . ARG A 1 96 ? 6.737 -9.953 -8.843 1.00 95.69 96 ARG A CA 1
ATOM 777 C C . ARG A 1 96 ? 5.643 -9.333 -7.984 1.00 95.69 96 ARG A C 1
ATOM 779 O O . ARG A 1 96 ? 4.503 -9.751 -8.118 1.00 95.69 96 ARG A O 1
ATOM 786 N N . GLN A 1 97 ? 5.941 -8.296 -7.199 1.00 95.69 97 GLN A N 1
ATOM 787 C CA . GLN A 1 97 ? 4.917 -7.585 -6.423 1.00 95.69 97 GLN A CA 1
ATOM 788 C C . GLN A 1 97 ? 3.794 -7.011 -7.299 1.00 95.69 97 GLN A C 1
ATOM 790 O O . GLN A 1 97 ? 2.678 -6.830 -6.821 1.00 95.69 97 GLN A O 1
ATOM 795 N N . LEU A 1 98 ? 4.093 -6.756 -8.577 1.00 96.50 98 LEU A N 1
ATOM 796 C CA . LEU A 1 98 ? 3.184 -6.167 -9.557 1.00 96.50 98 LEU A CA 1
ATOM 797 C C . LEU A 1 98 ? 2.899 -7.093 -10.748 1.00 96.50 98 LEU A C 1
ATOM 799 O O . LEU A 1 98 ? 2.238 -6.670 -11.687 1.00 96.50 98 LEU A O 1
ATOM 803 N N . LEU A 1 99 ? 3.423 -8.323 -10.755 1.00 96.38 99 LEU A N 1
ATOM 804 C CA . LEU A 1 99 ? 3.298 -9.274 -11.873 1.00 96.38 99 LEU A CA 1
ATOM 805 C C . LEU A 1 99 ? 2.822 -10.666 -11.442 1.00 96.38 99 LEU A C 1
ATOM 807 O O . LEU A 1 99 ? 2.463 -11.476 -12.290 1.00 96.38 99 LEU A O 1
ATOM 811 N N . ALA A 1 100 ? 2.869 -10.984 -10.149 1.00 94.56 100 ALA A N 1
ATOM 812 C CA . ALA A 1 100 ? 2.436 -12.283 -9.658 1.00 94.56 100 ALA A CA 1
ATOM 813 C C . ALA A 1 100 ? 0.899 -12.414 -9.703 1.00 94.56 100 ALA A C 1
ATOM 815 O O . ALA A 1 100 ? 0.204 -11.397 -9.660 1.00 94.56 100 ALA A O 1
ATOM 816 N N . PRO A 1 101 ? 0.349 -13.642 -9.752 1.00 92.56 101 PRO A N 1
ATOM 817 C CA . PRO A 1 101 ? -1.100 -13.872 -9.742 1.00 92.56 101 PRO A CA 1
ATOM 818 C C . PRO A 1 101 ? -1.828 -13.249 -8.542 1.00 92.56 101 PRO A C 1
ATOM 820 O O . PRO A 1 101 ? -3.004 -12.915 -8.635 1.00 92.56 101 PRO A O 1
ATOM 823 N N . GLU A 1 102 ? -1.129 -13.073 -7.422 1.00 91.00 102 GLU A N 1
ATOM 824 C CA . GLU A 1 102 ? -1.638 -12.468 -6.190 1.00 91.00 102 GLU A CA 1
ATOM 825 C C . GLU A 1 102 ? -1.617 -10.928 -6.225 1.00 91.00 102 GLU A C 1
ATOM 827 O O . GLU A 1 102 ? -1.908 -10.272 -5.219 1.00 91.00 102 GLU A O 1
ATOM 832 N N . PHE A 1 103 ? -1.207 -10.314 -7.337 1.00 94.94 103 PHE A N 1
ATOM 833 C CA . PHE A 1 103 ? -1.310 -8.873 -7.534 1.00 94.94 103 PHE A CA 1
ATOM 834 C C . PHE A 1 103 ? -2.776 -8.472 -7.729 1.00 94.94 103 PHE A C 1
ATOM 836 O O . PHE A 1 103 ? -3.410 -8.814 -8.725 1.00 94.94 103 PHE A O 1
ATOM 843 N N . ASN A 1 104 ? -3.301 -7.715 -6.768 1.00 95.38 104 ASN A N 1
ATOM 844 C CA . ASN A 1 104 ? -4.674 -7.237 -6.770 1.00 95.38 104 ASN A CA 1
ATOM 845 C C . ASN A 1 104 ? -4.703 -5.725 -7.023 1.00 95.38 104 ASN A C 1
ATOM 847 O O . ASN A 1 104 ? -4.402 -4.948 -6.122 1.00 95.38 104 ASN A O 1
ATOM 851 N N . VAL A 1 105 ? -5.080 -5.306 -8.233 1.00 96.75 105 VAL A N 1
ATOM 852 C CA . VAL A 1 105 ? -5.173 -3.882 -8.608 1.00 96.75 105 VAL A CA 1
ATOM 853 C C . VAL A 1 105 ? -6.164 -3.128 -7.719 1.00 96.75 105 VAL A C 1
ATOM 855 O O . VAL A 1 105 ? -5.862 -2.017 -7.279 1.00 96.75 105 VAL A O 1
ATOM 858 N N . ASP A 1 106 ? -7.307 -3.737 -7.403 1.00 97.31 106 ASP A N 1
ATOM 859 C CA . ASP A 1 106 ? -8.374 -3.092 -6.632 1.00 97.31 106 ASP A CA 1
ATOM 860 C C . ASP A 1 106 ? -7.906 -2.723 -5.222 1.00 97.31 106 ASP A C 1
ATOM 862 O O . ASP A 1 106 ? -8.329 -1.708 -4.670 1.00 97.31 106 ASP A O 1
ATOM 866 N N . LEU A 1 107 ? -6.968 -3.494 -4.664 1.00 96.94 107 LEU A N 1
ATOM 867 C CA . LEU A 1 107 ? -6.348 -3.199 -3.376 1.00 96.94 107 LEU A CA 1
ATOM 868 C C . LEU A 1 107 ? -5.548 -1.884 -3.417 1.00 96.94 107 LEU A C 1
ATOM 870 O O . LEU A 1 107 ? -5.685 -1.049 -2.524 1.00 96.94 107 LEU A O 1
ATOM 874 N N . TYR A 1 108 ? -4.754 -1.655 -4.466 1.00 97.69 108 TYR A N 1
ATOM 875 C CA . TYR A 1 108 ? -3.993 -0.408 -4.623 1.00 97.69 108 TYR A CA 1
ATOM 876 C C . TYR A 1 108 ? -4.906 0.787 -4.921 1.00 97.69 108 TYR A C 1
ATOM 878 O O . TYR A 1 108 ? -4.659 1.883 -4.423 1.00 97.69 108 TYR A O 1
ATOM 886 N N . ILE A 1 109 ? -6.001 0.574 -5.661 1.00 97.38 109 ILE A N 1
ATOM 887 C CA . ILE A 1 109 ? -7.017 1.609 -5.898 1.00 97.38 109 ILE A CA 1
ATOM 888 C C . ILE A 1 109 ? -7.721 1.983 -4.584 1.00 97.38 109 ILE A C 1
ATOM 890 O O . ILE A 1 109 ? -7.839 3.174 -4.272 1.00 97.38 109 ILE A O 1
ATOM 894 N N . LYS A 1 110 ? -8.134 0.984 -3.784 1.00 97.31 110 LYS A N 1
ATOM 895 C CA . LYS A 1 110 ? -8.762 1.167 -2.461 1.00 97.31 110 LYS A CA 1
ATOM 896 C C . LYS A 1 110 ? -7.890 2.030 -1.547 1.00 97.31 110 LYS A C 1
ATOM 898 O O . LYS A 1 110 ? -8.409 2.921 -0.882 1.00 97.31 110 LYS A O 1
ATOM 903 N N . PHE A 1 111 ? -6.574 1.818 -1.572 1.00 97.88 111 PHE A N 1
ATOM 904 C CA . PHE A 1 111 ? -5.594 2.556 -0.770 1.00 97.88 111 PHE A CA 1
ATOM 905 C C . PHE A 1 111 ? -4.780 3.574 -1.586 1.00 97.88 111 PHE A C 1
ATOM 907 O O . PHE A 1 111 ? -3.617 3.836 -1.286 1.00 97.88 111 PHE A O 1
ATOM 914 N N . SER A 1 112 ? -5.383 4.196 -2.604 1.00 96.56 112 SER A N 1
ATOM 915 C CA . SER A 1 112 ? -4.676 5.121 -3.506 1.00 96.56 112 SER A CA 1
ATOM 916 C C . SER A 1 112 ? -3.958 6.268 -2.783 1.00 96.56 112 SER A C 1
ATOM 918 O O . SER A 1 112 ? -2.830 6.599 -3.147 1.00 96.56 112 SER A O 1
ATOM 920 N N . PHE A 1 113 ? -4.549 6.834 -1.724 1.00 96.12 113 PHE A N 1
ATOM 921 C CA . PHE A 1 113 ? -3.895 7.873 -0.920 1.00 96.12 113 PHE A CA 1
ATOM 922 C C . PHE A 1 113 ? -2.622 7.355 -0.230 1.00 96.12 113 PHE A C 1
ATOM 924 O O . PHE A 1 113 ? -1.575 7.992 -0.336 1.00 96.12 113 PHE A O 1
ATOM 931 N N . LEU A 1 114 ? -2.675 6.162 0.380 1.00 97.12 114 LEU A N 1
ATOM 932 C CA . LEU A 1 114 ? -1.503 5.492 0.957 1.00 97.12 114 LEU A CA 1
ATOM 933 C C . LEU A 1 114 ? -0.408 5.305 -0.100 1.00 97.12 114 LEU A C 1
ATOM 935 O O . LEU A 1 114 ? 0.752 5.635 0.142 1.00 97.12 114 LEU A O 1
ATOM 939 N N . CYS A 1 115 ? -0.772 4.802 -1.283 1.00 96.88 115 CYS A N 1
ATOM 940 C CA . CYS A 1 115 ? 0.175 4.585 -2.372 1.00 96.88 115 CYS A CA 1
ATOM 941 C C . CYS A 1 115 ? 0.833 5.888 -2.827 1.00 96.88 115 CYS A C 1
ATOM 943 O O . CYS A 1 115 ? 2.052 5.926 -2.970 1.00 96.88 115 CYS A O 1
ATOM 945 N N . ILE A 1 116 ? 0.054 6.955 -3.028 1.00 95.56 116 ILE A N 1
ATOM 946 C CA . ILE A 1 116 ? 0.573 8.267 -3.436 1.00 95.56 116 ILE A CA 1
ATOM 947 C C . ILE A 1 116 ? 1.580 8.777 -2.404 1.00 95.56 116 ILE A C 1
ATOM 949 O O . ILE A 1 116 ? 2.692 9.147 -2.783 1.00 95.56 116 ILE A O 1
ATOM 953 N N . SER A 1 117 ? 1.228 8.741 -1.117 1.00 95.38 117 SER A N 1
ATOM 954 C CA . SER A 1 117 ? 2.110 9.178 -0.033 1.00 95.38 117 SER A CA 1
ATOM 955 C C . SER A 1 117 ? 3.408 8.369 0.025 1.00 95.38 117 SER A C 1
ATOM 957 O O . SER A 1 117 ? 4.481 8.954 0.130 1.00 95.38 117 SER A O 1
ATOM 959 N N . LEU A 1 118 ? 3.336 7.041 -0.107 1.00 94.56 118 LEU A N 1
ATOM 960 C CA . LEU A 1 118 ? 4.520 6.175 -0.075 1.00 94.56 118 LEU A CA 1
ATOM 961 C C . LEU A 1 118 ? 5.390 6.288 -1.333 1.00 94.56 118 LEU A C 1
ATOM 963 O O . LEU A 1 118 ? 6.582 6.003 -1.274 1.00 94.56 118 LEU A O 1
ATOM 967 N N . ILE A 1 119 ? 4.820 6.642 -2.484 1.00 95.56 119 ILE A N 1
ATOM 968 C CA . ILE A 1 119 ? 5.551 6.720 -3.757 1.00 95.56 119 ILE A CA 1
ATOM 969 C C . ILE A 1 119 ? 6.205 8.090 -3.946 1.00 95.56 119 ILE A C 1
ATOM 971 O O . ILE A 1 119 ? 7.282 8.151 -4.541 1.00 95.56 119 ILE A O 1
ATOM 975 N N . ALA A 1 120 ? 5.589 9.171 -3.456 1.00 91.50 120 ALA A N 1
ATOM 976 C CA . ALA A 1 120 ? 5.970 10.551 -3.767 1.00 91.50 120 ALA A CA 1
ATOM 977 C C . ALA A 1 120 ? 7.474 10.844 -3.603 1.00 91.50 120 ALA A C 1
ATOM 979 O O . ALA A 1 120 ? 8.060 11.499 -4.459 1.00 91.50 120 ALA A O 1
ATOM 980 N N . GLU A 1 121 ? 8.115 10.313 -2.560 1.00 87.88 121 GLU A N 1
ATOM 981 C CA . GLU A 1 121 ? 9.527 10.598 -2.252 1.00 87.88 121 GLU A CA 1
ATOM 982 C C . GLU A 1 121 ? 10.524 9.577 -2.829 1.00 87.88 121 GLU A C 1
ATOM 984 O O . GLU A 1 121 ? 11.741 9.754 -2.745 1.00 87.88 121 GLU A O 1
ATOM 989 N N . GLN A 1 122 ? 10.034 8.481 -3.410 1.00 94.88 122 GLN A N 1
ATOM 990 C CA . GLN A 1 122 ? 10.871 7.346 -3.815 1.00 94.88 122 GLN A CA 1
ATOM 991 C C . GLN A 1 122 ? 10.517 6.760 -5.186 1.00 94.88 122 GLN A C 1
ATOM 993 O O . GLN A 1 122 ? 11.039 5.707 -5.554 1.00 94.88 122 GLN A O 1
ATOM 998 N N . ALA A 1 123 ? 9.682 7.450 -5.966 1.00 96.06 123 ALA A N 1
ATOM 999 C CA . ALA A 1 123 ? 9.235 7.017 -7.286 1.00 96.06 123 ALA A CA 1
ATOM 1000 C C . ALA A 1 123 ? 10.396 6.653 -8.222 1.00 96.06 123 ALA A C 1
ATOM 1002 O O . ALA A 1 123 ? 10.384 5.578 -8.818 1.00 96.06 123 ALA A O 1
ATOM 1003 N N . GLU A 1 124 ? 11.432 7.493 -8.294 1.00 95.75 124 GLU A N 1
ATOM 1004 C CA . GLU A 1 124 ? 12.617 7.236 -9.123 1.00 95.75 124 GLU A CA 1
ATOM 1005 C C . GLU A 1 124 ? 13.374 5.978 -8.680 1.00 95.75 124 GLU A C 1
ATOM 1007 O O . GLU A 1 124 ? 13.772 5.161 -9.510 1.00 95.75 124 GLU A O 1
ATOM 1012 N N . LYS A 1 125 ? 13.536 5.777 -7.365 1.00 96.50 125 LYS A N 1
ATOM 1013 C CA . LYS A 1 125 ? 14.217 4.598 -6.806 1.00 96.50 125 LYS A CA 1
ATOM 1014 C C . LYS A 1 125 ? 13.434 3.322 -7.103 1.00 96.50 125 LYS A C 1
ATOM 1016 O O . LYS A 1 125 ? 14.022 2.325 -7.523 1.00 96.50 125 LYS A O 1
ATOM 1021 N N . LEU A 1 126 ? 12.113 3.364 -6.915 1.00 97.12 126 LEU A N 1
ATOM 1022 C CA . LEU A 1 126 ? 11.206 2.263 -7.240 1.00 97.12 126 LEU A CA 1
ATOM 1023 C C . LEU A 1 126 ? 11.285 1.930 -8.733 1.00 97.12 126 LEU A C 1
ATOM 1025 O O . LEU A 1 126 ? 11.502 0.773 -9.094 1.00 97.12 126 LEU A O 1
ATOM 1029 N N . ALA A 1 127 ? 11.178 2.943 -9.593 1.00 97.06 127 ALA A N 1
ATOM 1030 C CA . ALA A 1 127 ? 11.248 2.793 -11.038 1.00 97.06 127 ALA A CA 1
ATOM 1031 C C . ALA A 1 127 ? 12.583 2.200 -11.499 1.00 97.06 127 ALA A C 1
ATOM 1033 O O . ALA A 1 127 ? 12.589 1.223 -12.248 1.00 97.06 127 ALA A O 1
ATOM 1034 N N . ALA A 1 128 ? 13.708 2.729 -11.014 1.00 95.69 128 ALA A N 1
ATOM 1035 C CA . ALA A 1 128 ? 15.036 2.215 -11.335 1.00 95.69 128 ALA A CA 1
ATOM 1036 C C . ALA A 1 128 ? 15.183 0.747 -10.917 1.00 95.69 128 ALA A C 1
ATOM 1038 O O . ALA A 1 128 ? 15.612 -0.090 -11.715 1.00 95.69 128 ALA A O 1
ATOM 1039 N N . ARG A 1 129 ? 14.758 0.408 -9.693 1.00 96.12 129 ARG A N 1
ATOM 1040 C CA . ARG A 1 129 ? 14.850 -0.955 -9.159 1.00 96.12 129 ARG A CA 1
ATOM 1041 C C . ARG A 1 129 ? 13.988 -1.950 -9.937 1.00 96.12 129 ARG A C 1
ATOM 1043 O O . ARG A 1 129 ? 14.424 -3.067 -10.237 1.00 96.12 129 ARG A O 1
ATOM 1050 N N . LEU A 1 130 ? 12.773 -1.552 -10.296 1.00 96.88 130 LEU A N 1
ATOM 1051 C CA . LEU A 1 130 ? 11.888 -2.352 -11.136 1.00 96.88 130 LEU A CA 1
ATOM 1052 C C . LEU A 1 130 ? 12.460 -2.501 -12.554 1.00 96.88 130 LEU A C 1
ATOM 1054 O O . LEU A 1 130 ? 12.521 -3.615 -13.071 1.00 96.88 130 LEU A O 1
ATOM 1058 N N . ALA A 1 131 ? 12.954 -1.427 -13.168 1.00 95.38 131 ALA A N 1
ATOM 1059 C CA . ALA A 1 131 ? 13.523 -1.466 -14.515 1.00 95.38 131 ALA A CA 1
ATOM 1060 C C . ALA A 1 131 ? 14.786 -2.332 -14.622 1.00 95.38 131 ALA A C 1
ATOM 1062 O O . ALA A 1 131 ? 14.968 -3.037 -15.623 1.00 95.38 131 ALA A O 1
ATOM 1063 N N . GLU A 1 132 ? 15.633 -2.313 -13.593 1.00 93.00 132 GLU A N 1
ATOM 1064 C CA . GLU A 1 132 ? 16.838 -3.138 -13.494 1.00 93.00 132 GLU A CA 1
ATOM 1065 C C . GLU A 1 132 ? 16.497 -4.635 -13.439 1.00 93.00 132 GLU A C 1
ATOM 1067 O O . GLU A 1 132 ? 17.101 -5.442 -14.145 1.00 93.00 132 GLU A O 1
ATOM 1072 N N . THR A 1 133 ? 15.511 -5.008 -12.622 1.00 93.50 133 THR A N 1
ATOM 1073 C CA . THR A 1 133 ? 15.250 -6.414 -12.270 1.00 93.50 133 THR A CA 1
ATOM 1074 C C . THR A 1 133 ? 14.177 -7.096 -13.116 1.00 93.50 133 THR A C 1
ATOM 1076 O O . THR A 1 133 ? 14.065 -8.321 -13.072 1.00 93.50 133 THR A O 1
ATOM 1079 N N . THR A 1 134 ? 13.367 -6.344 -13.863 1.00 95.25 134 THR A N 1
ATOM 1080 C CA . THR A 1 134 ? 12.281 -6.911 -14.679 1.00 95.25 134 THR A CA 1
ATOM 1081 C C . THR A 1 134 ? 12.833 -7.500 -15.981 1.00 95.25 134 THR A C 1
ATOM 1083 O O . THR A 1 134 ? 13.536 -6.793 -16.718 1.00 95.25 134 THR A O 1
ATOM 1086 N N . PRO A 1 135 ? 12.524 -8.766 -16.317 1.00 93.12 135 PRO A N 1
ATOM 1087 C CA . PRO A 1 135 ? 12.854 -9.337 -17.623 1.0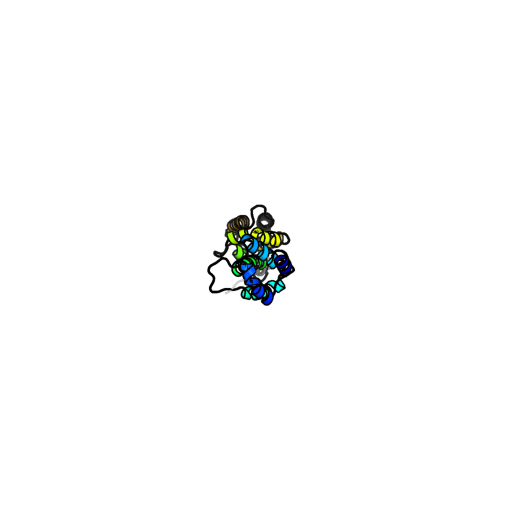0 93.12 135 PRO A CA 1
ATOM 1088 C C . PRO A 1 135 ? 12.250 -8.521 -18.773 1.00 93.12 135 PRO A C 1
ATOM 1090 O O . PRO A 1 135 ? 11.243 -7.835 -18.601 1.00 93.12 135 PRO A O 1
ATOM 1093 N N . PHE A 1 136 ? 12.886 -8.542 -19.946 1.00 90.44 136 PHE A N 1
ATOM 1094 C CA . PHE A 1 136 ? 12.493 -7.657 -21.049 1.00 90.44 136 PHE A CA 1
ATOM 1095 C C . PHE A 1 136 ? 11.061 -7.941 -21.530 1.00 90.44 136 PHE A C 1
ATOM 1097 O O . PHE A 1 136 ? 10.292 -7.013 -21.768 1.00 90.44 136 PHE A O 1
ATOM 1104 N N . GLU A 1 137 ? 10.701 -9.218 -21.585 1.00 92.75 137 GLU A N 1
ATOM 1105 C CA . GLU A 1 137 ? 9.392 -9.744 -21.960 1.00 92.75 137 GLU A CA 1
ATOM 1106 C C . GLU A 1 137 ? 8.247 -9.267 -21.050 1.00 92.75 137 GLU A C 1
ATOM 1108 O O . GLU A 1 137 ? 7.116 -9.144 -21.511 1.00 92.75 137 GLU A O 1
ATOM 1113 N N . HIS A 1 138 ? 8.535 -8.920 -19.792 1.00 95.06 138 HIS A N 1
ATOM 1114 C CA . HIS A 1 138 ? 7.524 -8.491 -18.819 1.00 95.06 138 HIS A CA 1
ATOM 1115 C C . HIS A 1 138 ? 7.412 -6.967 -18.671 1.00 95.06 138 HIS A C 1
ATOM 1117 O O . HIS A 1 138 ? 6.600 -6.480 -17.885 1.00 95.06 138 HIS A O 1
ATOM 1123 N N . LYS A 1 139 ? 8.198 -6.177 -19.418 1.00 93.44 139 LYS A N 1
ATOM 1124 C CA . LYS A 1 139 ? 8.213 -4.709 -19.276 1.00 93.44 139 LYS A CA 1
ATOM 1125 C C . LYS A 1 139 ? 6.858 -4.065 -19.565 1.00 93.44 139 LYS A C 1
ATOM 1127 O O . LYS A 1 139 ? 6.417 -3.211 -18.800 1.00 93.44 139 LYS A O 1
ATOM 1132 N N . SER A 1 140 ? 6.206 -4.467 -20.656 1.00 93.56 140 SER A N 1
ATOM 1133 C CA . SER A 1 140 ? 4.906 -3.912 -21.052 1.00 93.56 140 SER A CA 1
ATOM 1134 C C . SER A 1 140 ? 3.811 -4.267 -20.051 1.00 93.56 140 SER A C 1
ATOM 1136 O O . SER A 1 140 ? 2.979 -3.426 -19.722 1.00 93.56 140 SER A O 1
ATOM 1138 N N . GLU A 1 141 ? 3.836 -5.495 -19.535 1.00 96.38 141 GLU A N 1
ATOM 1139 C CA . GLU A 1 141 ? 2.894 -5.945 -18.514 1.00 96.38 141 GLU A CA 1
ATOM 1140 C C . GLU A 1 141 ? 3.084 -5.179 -17.202 1.00 96.38 141 GLU A C 1
ATOM 1142 O O . GLU A 1 141 ? 2.109 -4.695 -16.630 1.00 96.38 141 GLU A O 1
ATOM 1147 N N . LEU A 1 142 ? 4.335 -4.982 -16.777 1.00 97.12 142 LEU A N 1
ATOM 1148 C CA . LEU A 1 142 ? 4.652 -4.208 -15.582 1.00 97.12 142 LEU A CA 1
ATOM 1149 C C . LEU A 1 142 ? 4.168 -2.759 -15.708 1.00 97.12 142 LEU A C 1
ATOM 1151 O O . LEU A 1 142 ? 3.508 -2.258 -14.802 1.00 97.12 142 LEU A O 1
ATOM 1155 N N . ALA A 1 143 ? 4.473 -2.092 -16.825 1.00 95.88 143 ALA A N 1
ATOM 1156 C CA . ALA A 1 143 ? 4.046 -0.713 -17.061 1.00 95.88 143 ALA A CA 1
ATOM 1157 C C . ALA A 1 143 ? 2.513 -0.592 -17.052 1.00 95.88 143 ALA A C 1
ATOM 1159 O O . ALA A 1 143 ? 1.964 0.312 -16.423 1.00 95.88 143 ALA A O 1
ATOM 1160 N N . ARG A 1 144 ? 1.812 -1.550 -17.673 1.00 96.44 144 ARG A N 1
ATOM 1161 C CA . ARG A 1 144 ? 0.347 -1.629 -17.628 1.00 96.44 144 ARG A CA 1
ATOM 1162 C C . ARG A 1 144 ? -0.165 -1.774 -16.194 1.00 96.44 144 ARG A C 1
ATOM 1164 O O . ARG A 1 144 ? -1.066 -1.040 -15.806 1.00 96.44 144 ARG A O 1
ATOM 1171 N N . ASN A 1 145 ? 0.406 -2.681 -15.407 1.00 97.56 145 ASN A N 1
ATOM 1172 C CA . ASN A 1 145 ? -0.031 -2.930 -14.032 1.00 97.56 145 ASN A CA 1
ATOM 1173 C C . ASN A 1 145 ? 0.238 -1.727 -13.112 1.00 97.56 145 ASN A C 1
ATOM 1175 O O . ASN A 1 145 ? -0.610 -1.396 -12.287 1.00 97.56 145 ASN A O 1
ATOM 1179 N N . ILE A 1 146 ? 1.354 -1.017 -13.308 1.00 96.88 146 ILE A N 1
ATOM 1180 C CA . ILE A 1 146 ? 1.641 0.259 -12.633 1.00 96.88 146 ILE A CA 1
ATOM 1181 C C . ILE A 1 146 ? 0.581 1.308 -12.993 1.00 96.88 146 ILE A C 1
ATOM 1183 O O . ILE A 1 146 ? 0.024 1.945 -12.101 1.00 96.88 146 ILE A O 1
ATOM 1187 N N . ASN A 1 147 ? 0.255 1.460 -14.278 1.00 96.00 147 ASN A N 1
ATOM 1188 C CA . ASN A 1 147 ? -0.758 2.420 -14.717 1.00 96.00 147 ASN A CA 1
ATOM 1189 C C . ASN A 1 147 ? -2.144 2.101 -14.145 1.00 96.00 147 ASN A C 1
ATOM 1191 O O . ASN A 1 147 ? -2.864 3.018 -13.763 1.00 96.00 147 ASN A O 1
ATOM 1195 N N . LEU A 1 148 ? -2.506 0.818 -14.056 1.00 96.50 148 LEU A N 1
ATOM 1196 C CA . LEU A 1 148 ? -3.777 0.384 -13.474 1.00 96.50 148 LEU A CA 1
ATOM 1197 C C . LEU A 1 148 ? -3.842 0.633 -11.960 1.00 96.50 148 LEU A C 1
ATOM 1199 O O . LEU A 1 148 ? -4.854 1.129 -11.478 1.00 96.50 148 LEU A O 1
ATOM 1203 N N . ALA A 1 149 ? -2.779 0.314 -11.217 1.00 96.38 149 ALA A N 1
ATOM 1204 C CA . ALA A 1 149 ? -2.769 0.439 -9.758 1.00 96.38 149 ALA A CA 1
ATOM 1205 C C . ALA A 1 149 ? -2.600 1.880 -9.259 1.00 96.38 149 ALA A C 1
ATOM 1207 O O . ALA A 1 149 ? -3.184 2.248 -8.243 1.00 96.38 149 ALA A O 1
ATOM 1208 N N . PHE A 1 150 ? -1.795 2.691 -9.948 1.00 95.44 150 PHE A N 1
ATOM 1209 C CA . PHE A 1 150 ? -1.392 4.016 -9.462 1.00 95.44 150 PHE A CA 1
ATOM 1210 C C . PHE A 1 150 ? -1.901 5.166 -10.338 1.00 95.44 150 PHE A C 1
ATOM 1212 O O . PHE A 1 150 ? -1.865 6.322 -9.922 1.00 95.44 150 PHE A O 1
ATOM 1219 N N . GLY A 1 151 ? -2.388 4.868 -11.543 1.00 94.50 151 GLY A N 1
ATOM 1220 C CA . GLY A 1 151 ? -2.764 5.856 -12.548 1.00 94.50 151 GLY A CA 1
ATOM 1221 C C . GLY A 1 151 ? -1.591 6.264 -13.444 1.00 94.50 151 GLY A C 1
ATOM 1222 O O . GLY A 1 151 ? -0.444 6.374 -13.006 1.00 94.50 151 GLY A O 1
ATOM 1223 N N . GLU A 1 152 ? -1.896 6.555 -14.711 1.00 92.69 152 GLU A N 1
ATOM 1224 C CA . GLU A 1 152 ? -0.914 6.908 -15.755 1.00 92.69 152 GLU A CA 1
ATOM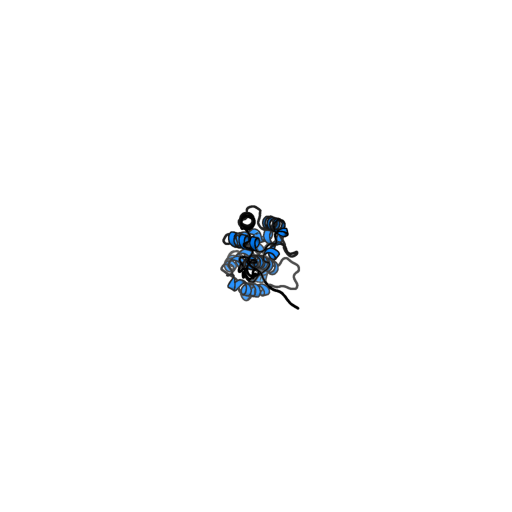 1225 C C . GLU A 1 152 ? -0.091 8.165 -15.440 1.00 92.69 152 GLU A C 1
ATOM 1227 O O . GLU A 1 152 ? 1.023 8.330 -15.929 1.00 92.69 152 GLU A O 1
ATOM 1232 N N . ARG A 1 153 ? -0.645 9.069 -14.625 1.00 92.12 153 ARG A N 1
ATOM 1233 C CA . ARG A 1 153 ? 0.009 10.320 -14.212 1.00 92.12 153 ARG A CA 1
ATOM 1234 C C . ARG A 1 153 ? 0.697 10.216 -12.854 1.00 92.12 153 ARG A C 1
ATOM 1236 O O . ARG A 1 153 ? 1.137 11.234 -12.325 1.00 92.12 153 ARG A O 1
ATOM 1243 N N . SER A 1 154 ? 0.756 9.024 -12.261 1.00 94.44 154 SER A N 1
ATOM 1244 C CA . SER A 1 154 ? 1.477 8.845 -11.004 1.00 94.44 154 SER A CA 1
ATOM 1245 C C . SER A 1 154 ? 2.980 9.057 -11.201 1.00 94.44 154 SER A C 1
ATOM 1247 O O . SER A 1 154 ? 3.513 8.724 -12.264 1.00 94.44 154 SER A O 1
ATOM 1249 N N . PRO A 1 155 ? 3.701 9.542 -10.174 1.00 94.94 155 PRO A N 1
ATOM 1250 C CA . PRO A 1 155 ? 5.154 9.685 -10.244 1.00 94.94 155 PRO A CA 1
ATOM 1251 C C . PRO A 1 155 ? 5.865 8.385 -10.646 1.00 94.94 155 PRO A C 1
ATOM 1253 O O . PRO A 1 155 ? 6.820 8.413 -11.417 1.00 94.94 155 PRO A O 1
ATOM 1256 N N . LEU A 1 156 ? 5.368 7.232 -10.180 1.00 96.12 156 LEU A N 1
ATOM 1257 C CA . LEU A 1 156 ? 5.930 5.926 -10.528 1.00 96.12 156 LEU A CA 1
ATOM 1258 C C . LEU A 1 156 ? 5.693 5.551 -11.999 1.00 96.12 156 LEU A C 1
ATOM 1260 O O . LEU A 1 156 ? 6.608 5.040 -12.642 1.00 96.12 156 LEU A O 1
ATOM 1264 N N . ALA A 1 157 ? 4.499 5.815 -12.542 1.00 94.75 157 ALA A N 1
ATOM 1265 C CA . ALA A 1 157 ? 4.181 5.555 -13.950 1.00 94.75 157 ALA A CA 1
ATOM 1266 C C . ALA A 1 157 ? 5.038 6.394 -14.910 1.00 94.75 157 ALA A C 1
ATOM 1268 O O . ALA A 1 157 ? 5.476 5.907 -15.952 1.00 94.75 157 ALA A O 1
ATOM 1269 N N . LEU A 1 158 ? 5.322 7.645 -14.550 1.00 94.06 158 LEU A N 1
ATOM 1270 C CA . LEU A 1 158 ? 6.210 8.498 -15.338 1.00 94.06 158 LEU A CA 1
ATOM 1271 C C . LEU A 1 158 ? 7.659 7.992 -15.260 1.00 94.06 158 LEU A C 1
ATOM 1273 O O . LEU A 1 158 ? 8.283 7.735 -16.291 1.00 94.06 158 LEU A O 1
ATOM 1277 N N . ALA A 1 159 ? 8.153 7.740 -14.045 1.00 95.50 159 ALA A N 1
ATOM 1278 C CA . ALA A 1 159 ? 9.534 7.325 -13.817 1.00 95.50 159 ALA A CA 1
ATOM 1279 C C . ALA A 1 159 ? 9.868 5.941 -14.408 1.00 95.50 159 ALA A C 1
ATOM 1281 O O . ALA A 1 159 ? 10.988 5.724 -14.875 1.00 95.50 159 ALA A O 1
ATOM 1282 N N . ILE A 1 160 ? 8.925 4.984 -14.425 1.00 95.00 160 ILE A N 1
ATOM 1283 C CA . ILE A 1 160 ? 9.201 3.636 -14.953 1.00 95.00 160 ILE A CA 1
ATOM 1284 C C . ILE A 1 160 ? 9.491 3.659 -16.456 1.00 95.00 160 ILE A C 1
ATOM 1286 O O . ILE A 1 160 ? 10.379 2.940 -16.916 1.00 95.00 160 ILE A O 1
ATOM 1290 N N . ASN A 1 161 ? 8.797 4.505 -17.219 1.00 87.75 161 ASN A N 1
ATOM 1291 C CA . ASN A 1 161 ? 9.018 4.620 -18.659 1.00 87.75 161 ASN A CA 1
ATOM 1292 C C . ASN A 1 161 ? 10.428 5.147 -18.954 1.00 87.75 161 ASN A C 1
ATOM 1294 O O . ASN A 1 161 ? 11.143 4.577 -19.781 1.00 87.75 161 ASN A O 1
ATOM 1298 N N . GLU A 1 162 ? 10.861 6.172 -18.220 1.00 90.25 162 GLU A N 1
ATOM 1299 C CA . GLU A 1 162 ? 12.210 6.735 -18.331 1.00 90.25 162 GLU A CA 1
ATOM 1300 C C . GLU A 1 162 ? 13.288 5.713 -17.943 1.00 90.25 162 GLU A C 1
ATOM 1302 O O . GLU A 1 162 ? 14.235 5.479 -18.702 1.00 90.25 162 GLU A O 1
ATOM 1307 N N . ALA A 1 163 ? 13.113 5.026 -16.810 1.00 93.06 163 ALA A N 1
ATOM 1308 C CA . ALA A 1 163 ? 14.055 4.015 -16.332 1.00 93.06 163 ALA A CA 1
ATOM 1309 C C . ALA A 1 163 ? 14.199 2.834 -17.315 1.00 93.06 163 ALA A C 1
ATOM 1311 O O . ALA A 1 163 ? 15.301 2.322 -17.544 1.00 93.06 163 ALA A O 1
ATOM 1312 N N . MET A 1 164 ? 13.100 2.413 -17.949 1.00 89.56 164 MET A N 1
ATOM 1313 C CA . MET A 1 164 ? 13.114 1.337 -18.943 1.00 89.56 164 MET A CA 1
ATOM 1314 C C . MET A 1 164 ? 13.850 1.724 -20.228 1.00 89.56 164 MET A C 1
ATOM 1316 O O . MET A 1 164 ? 14.536 0.865 -20.797 1.00 89.56 164 MET A O 1
ATOM 1320 N N . LEU A 1 165 ? 13.735 2.983 -20.666 1.00 86.62 165 LEU A N 1
ATOM 1321 C CA . LEU A 1 165 ? 14.458 3.523 -21.821 1.00 86.62 165 LEU A CA 1
ATOM 1322 C C . LEU A 1 165 ? 15.960 3.646 -21.530 1.00 86.62 165 LEU A C 1
ATOM 1324 O O . LEU A 1 165 ? 16.774 3.180 -22.331 1.00 86.62 165 LEU A O 1
ATOM 1328 N N . ALA A 1 166 ? 16.338 4.163 -20.357 1.00 84.06 166 ALA A N 1
ATOM 1329 C CA . ALA A 1 166 ? 17.739 4.304 -19.943 1.00 84.06 166 ALA A CA 1
ATOM 1330 C C . ALA A 1 166 ? 18.503 2.963 -19.901 1.00 84.06 166 ALA A C 1
ATOM 1332 O O . ALA A 1 166 ? 19.700 2.889 -20.200 1.00 84.06 166 ALA A O 1
ATOM 1333 N N . ARG A 1 167 ? 17.805 1.862 -19.591 1.00 75.19 167 ARG A N 1
ATOM 1334 C CA . ARG A 1 167 ? 18.381 0.510 -19.651 1.00 75.19 167 ARG A CA 1
ATOM 1335 C C . ARG A 1 167 ? 18.688 0.055 -21.081 1.00 75.19 167 ARG A C 1
ATOM 1337 O O . ARG A 1 167 ? 19.623 -0.711 -21.277 1.00 75.19 167 ARG A O 1
ATOM 1344 N N . THR A 1 168 ? 17.910 0.490 -22.072 1.00 64.50 168 THR A N 1
ATOM 1345 C CA . THR A 1 168 ? 18.137 0.111 -23.480 1.00 64.50 168 THR A CA 1
ATOM 1346 C C . THR A 1 168 ? 19.270 0.896 -24.138 1.00 64.50 168 THR A C 1
ATOM 1348 O O . THR A 1 168 ? 19.907 0.380 -25.051 1.00 64.50 168 THR A O 1
ATOM 1351 N N . SER A 1 169 ? 19.562 2.106 -23.650 1.00 58.75 169 SER A N 1
ATOM 1352 C CA . SER A 1 169 ? 20.657 2.952 -24.141 1.00 58.75 169 SER A CA 1
ATOM 1353 C C . SER A 1 169 ? 22.002 2.688 -23.456 1.00 58.75 169 SER A C 1
ATOM 1355 O O . SER A 1 169 ? 23.034 3.130 -23.957 1.00 58.75 169 SER A O 1
ATOM 1357 N N . SER A 1 170 ? 22.019 1.944 -22.347 1.00 47.16 170 SER A N 1
ATOM 1358 C CA . SER A 1 170 ? 23.250 1.488 -21.697 1.00 47.16 170 SER A CA 1
ATOM 1359 C C . SER A 1 170 ? 23.725 0.184 -22.352 1.00 47.16 170 SER A C 1
ATOM 1361 O O . SER A 1 170 ? 23.113 -0.863 -22.118 1.00 47.16 170 SER A O 1
ATOM 1363 N N . PRO A 1 171 ? 24.803 0.180 -23.162 1.00 45.81 171 PRO A N 1
ATOM 1364 C CA . PRO A 1 171 ? 25.347 -1.064 -23.676 1.00 45.81 171 PRO A CA 1
ATOM 1365 C C . PRO A 1 171 ? 25.799 -1.895 -22.480 1.00 45.81 171 PRO A C 1
ATOM 1367 O O . PRO A 1 171 ? 26.608 -1.465 -21.656 1.00 45.81 171 PRO A O 1
ATOM 1370 N N . THR A 1 172 ? 25.236 -3.093 -22.368 1.00 44.69 172 THR A N 1
ATOM 1371 C CA . THR A 1 172 ? 25.650 -4.084 -21.383 1.00 44.69 172 THR A CA 1
ATOM 1372 C C . THR A 1 172 ? 27.154 -4.286 -21.537 1.00 44.69 172 THR A C 1
ATOM 1374 O O . THR A 1 172 ? 27.619 -4.846 -22.528 1.00 44.69 172 THR A O 1
ATOM 1377 N N . ARG A 1 173 ? 27.941 -3.801 -20.570 1.00 44.12 173 ARG A N 1
ATOM 1378 C CA . ARG A 1 173 ? 29.356 -4.151 -20.442 1.00 44.12 173 ARG A CA 1
ATOM 1379 C C . ARG A 1 173 ? 29.394 -5.603 -19.984 1.00 44.12 173 ARG A C 1
ATOM 1381 O O . ARG A 1 173 ? 29.495 -5.891 -18.794 1.00 44.12 173 ARG A O 1
ATOM 1388 N N . THR A 1 174 ? 29.237 -6.509 -20.943 1.00 43.66 174 THR A N 1
ATOM 1389 C CA . THR A 1 174 ? 29.393 -7.949 -20.782 1.00 43.66 174 THR A CA 1
ATOM 1390 C C . THR A 1 174 ? 30.752 -8.205 -20.146 1.00 43.66 174 THR A C 1
ATOM 1392 O O . THR A 1 174 ? 31.797 -8.115 -20.784 1.00 43.66 174 THR A O 1
ATOM 1395 N N . ARG A 1 175 ? 30.746 -8.510 -18.849 1.00 43.44 175 ARG A N 1
ATOM 1396 C CA . ARG A 1 175 ? 31.913 -8.958 -18.085 1.00 43.44 175 ARG A CA 1
ATOM 1397 C C . ARG A 1 175 ? 32.167 -10.453 -18.346 1.00 43.44 175 ARG A C 1
ATOM 1399 O O . ARG A 1 175 ? 32.332 -11.237 -17.424 1.00 43.44 175 ARG A O 1
ATOM 1406 N N . GLN A 1 176 ? 32.181 -10.836 -19.621 1.00 42.56 176 GLN A N 1
ATOM 1407 C CA . GLN A 1 176 ? 32.608 -12.145 -20.123 1.00 42.56 176 GLN A CA 1
ATOM 1408 C C . GLN A 1 176 ? 33.516 -11.919 -21.338 1.00 42.56 176 GLN A C 1
ATOM 1410 O O . GLN A 1 176 ? 33.151 -12.175 -22.476 1.00 42.56 176 GLN A O 1
ATOM 1415 N N . ALA A 1 177 ? 34.695 -11.357 -21.083 1.00 43.97 177 ALA A N 1
ATOM 1416 C CA . ALA A 1 177 ? 35.828 -11.365 -22.011 1.00 43.97 177 ALA A CA 1
ATOM 1417 C C . ALA A 1 177 ? 37.147 -11.230 -21.229 1.00 43.97 177 ALA A C 1
ATOM 1419 O O . ALA A 1 177 ? 38.055 -10.499 -21.609 1.00 43.97 177 ALA A O 1
ATOM 1420 N N . ILE A 1 178 ? 37.231 -11.892 -20.076 1.00 48.03 178 ILE A N 1
ATOM 1421 C CA . ILE A 1 178 ? 38.485 -12.082 -19.348 1.00 48.03 178 ILE A CA 1
ATOM 1422 C C . ILE A 1 178 ? 38.575 -13.592 -19.160 1.00 48.03 178 ILE A C 1
ATOM 1424 O O . ILE A 1 178 ? 37.629 -14.182 -18.652 1.00 48.03 178 ILE A O 1
ATOM 1428 N N . PHE A 1 179 ? 39.674 -14.188 -19.616 1.00 51.56 179 PHE A N 1
ATOM 1429 C CA . PHE A 1 179 ? 39.933 -15.629 -19.755 1.00 51.56 179 PHE A CA 1
ATOM 1430 C C . PHE A 1 179 ? 39.401 -16.274 -21.037 1.00 51.56 179 PHE A C 1
ATOM 1432 O O . PHE A 1 179 ? 38.434 -17.026 -21.020 1.00 51.56 179 PHE A O 1
ATOM 1439 N N . SER A 1 180 ? 40.090 -16.008 -22.150 1.00 46.44 180 SER A N 1
ATOM 1440 C CA . SER A 1 180 ? 40.674 -17.045 -23.022 1.00 46.44 180 SER A CA 1
ATOM 1441 C C . SER A 1 180 ? 41.420 -16.365 -24.169 1.00 46.44 180 SER A C 1
ATOM 1443 O O . SER A 1 180 ? 40.826 -16.051 -25.187 1.00 46.44 180 SER A O 1
ATOM 1445 N N . ASN A 1 181 ? 42.710 -16.093 -23.975 1.00 36.47 181 ASN A N 1
ATOM 1446 C CA . ASN A 1 181 ? 43.691 -16.035 -25.060 1.00 36.47 181 ASN A CA 1
ATOM 1447 C C . ASN A 1 181 ? 45.078 -16.234 -24.443 1.00 36.47 181 ASN A C 1
ATOM 1449 O O . ASN A 1 181 ? 45.850 -15.302 -24.238 1.00 36.47 181 ASN A O 1
ATOM 1453 N N . SER A 1 182 ? 45.365 -17.486 -24.098 1.00 45.59 182 SER A N 1
ATOM 1454 C CA . SER A 1 182 ? 46.738 -17.973 -24.032 1.00 45.59 182 SER A CA 1
ATOM 1455 C C . SER A 1 182 ? 47.004 -18.679 -25.353 1.00 45.59 182 SER A C 1
ATOM 1457 O O . SER A 1 182 ? 46.733 -19.867 -25.498 1.00 45.59 182 SER A O 1
ATOM 1459 N N . THR A 1 183 ? 47.509 -17.935 -26.332 1.00 40.69 183 THR A N 1
ATOM 1460 C CA . THR A 1 183 ? 48.172 -18.524 -27.495 1.00 40.69 183 THR A CA 1
ATOM 1461 C C . THR A 1 183 ? 49.584 -17.973 -27.511 1.00 40.69 183 THR A C 1
ATOM 1463 O O . THR A 1 183 ? 49.812 -16.769 -27.597 1.00 40.69 183 THR A O 1
ATOM 1466 N N . VAL A 1 184 ? 50.513 -18.892 -27.283 1.00 39.97 184 VAL A N 1
ATOM 1467 C CA . VAL A 1 184 ? 51.948 -18.688 -27.144 1.00 39.97 184 VAL A CA 1
ATOM 1468 C C . VAL A 1 184 ? 52.497 -18.128 -28.454 1.00 39.97 184 VAL A C 1
ATOM 1470 O O . VAL A 1 184 ? 52.440 -18.794 -29.482 1.00 39.97 184 VAL A O 1
ATOM 1473 N N . ALA A 1 185 ? 53.038 -16.913 -28.408 1.00 36.31 185 ALA A N 1
ATOM 1474 C CA . ALA A 1 185 ? 53.904 -16.389 -29.452 1.00 36.31 185 ALA A CA 1
ATOM 1475 C C . ALA A 1 185 ? 55.329 -16.904 -29.198 1.00 36.31 185 ALA A C 1
ATOM 1477 O O . ALA A 1 185 ? 56.009 -16.447 -28.282 1.00 36.31 185 ALA A O 1
ATOM 1478 N N . ALA A 1 186 ? 55.763 -17.872 -29.999 1.00 38.34 186 ALA A N 1
ATOM 1479 C CA . ALA A 1 186 ? 57.167 -18.223 -30.175 1.00 38.34 186 ALA A CA 1
ATOM 1480 C C . ALA A 1 186 ? 57.387 -18.506 -31.665 1.00 38.34 186 ALA A C 1
ATOM 1482 O O . ALA A 1 186 ? 57.440 -19.650 -32.103 1.00 38.34 186 ALA A O 1
ATOM 1483 N N . GLU A 1 187 ? 57.448 -17.433 -32.449 1.00 34.53 187 GLU A N 1
ATOM 1484 C CA . GLU A 1 187 ? 57.803 -17.464 -33.863 1.00 34.53 187 GLU A CA 1
ATOM 1485 C C . GLU A 1 187 ? 59.217 -16.877 -33.983 1.00 34.53 187 GLU A C 1
ATOM 1487 O O . GLU A 1 187 ? 59.417 -15.664 -33.991 1.00 34.53 187 GLU A O 1
ATOM 1492 N N . GLN A 1 188 ? 60.225 -17.754 -33.974 1.00 38.41 188 GLN A N 1
ATOM 1493 C CA . GLN A 1 188 ? 61.575 -17.431 -34.433 1.00 38.41 188 GLN A CA 1
ATOM 1494 C C . GLN A 1 188 ? 61.700 -17.895 -35.887 1.00 38.41 188 GLN A C 1
ATOM 1496 O O . GLN A 1 188 ? 61.702 -19.088 -36.183 1.00 38.41 188 GLN A O 1
ATOM 1501 N N . GLN A 1 189 ? 61.785 -16.919 -36.786 1.00 37.31 189 GLN A N 1
ATOM 1502 C CA . GLN A 1 189 ? 62.155 -17.062 -38.195 1.00 37.31 189 GLN A CA 1
ATOM 1503 C C . GLN A 1 189 ? 63.581 -17.630 -38.355 1.00 37.31 189 GLN A C 1
ATOM 1505 O O . GLN A 1 189 ? 64.484 -17.170 -37.655 1.00 37.31 189 GLN A O 1
ATOM 1510 N N . PRO A 1 190 ? 63.844 -18.514 -39.337 1.00 45.47 190 PRO A N 1
ATOM 1511 C CA . PRO A 1 190 ? 65.188 -18.762 -39.853 1.00 45.47 190 PRO A CA 1
ATOM 1512 C C . PRO A 1 190 ? 65.403 -18.052 -41.206 1.00 45.47 190 PRO A C 1
ATOM 1514 O O . PRO A 1 190 ? 64.444 -17.891 -41.967 1.00 45.47 190 PRO A O 1
ATOM 1517 N N . PRO A 1 191 ? 66.652 -17.726 -41.591 1.00 42.09 191 PRO A N 1
ATOM 1518 C CA . PRO A 1 191 ? 66.980 -17.561 -43.000 1.00 42.09 191 PRO A CA 1
ATOM 1519 C C . PRO A 1 191 ? 67.996 -18.601 -43.503 1.00 42.09 191 PRO A C 1
ATOM 1521 O O . PRO A 1 191 ? 69.103 -18.738 -42.994 1.00 42.09 191 PRO A O 1
ATOM 1524 N N . SER A 1 192 ? 67.534 -19.326 -44.525 1.00 36.53 192 SER A N 1
ATOM 1525 C CA . SER A 1 192 ? 68.179 -19.679 -45.803 1.00 36.53 192 SER A CA 1
ATOM 1526 C C . SER A 1 192 ? 69.666 -20.083 -45.895 1.00 36.53 192 SER A C 1
ATOM 1528 O O . SER A 1 192 ? 70.559 -19.255 -45.764 1.00 36.53 192 SER A O 1
ATOM 1530 N N . PHE A 1 193 ? 69.849 -21.341 -46.329 1.00 36.91 193 PHE A N 1
ATOM 1531 C CA . PHE A 1 193 ? 70.634 -21.842 -47.482 1.00 36.91 193 PHE A CA 1
ATOM 1532 C C . PHE A 1 193 ? 72.019 -21.261 -47.838 1.00 36.91 193 PHE A C 1
ATOM 1534 O O . PHE A 1 193 ? 72.115 -20.132 -48.303 1.00 36.91 193 PHE A O 1
ATOM 1541 N N . SER A 1 194 ? 73.034 -22.139 -47.795 1.00 35.56 194 SER A N 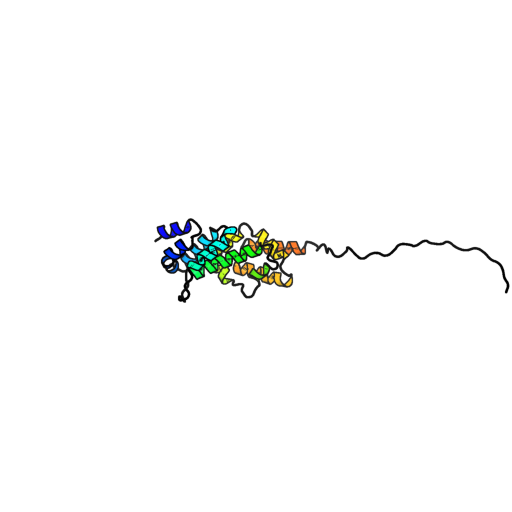1
ATOM 1542 C CA . SER A 1 194 ? 74.015 -22.547 -48.845 1.00 35.56 194 SER A CA 1
ATOM 1543 C C . SER A 1 194 ? 75.124 -23.341 -48.113 1.00 35.56 194 SER A C 1
ATOM 1545 O O . SER A 1 194 ? 75.472 -22.956 -47.006 1.00 35.56 194 SER A O 1
ATOM 1547 N N . GLU A 1 195 ? 75.753 -24.438 -48.538 1.00 36.88 195 GLU A N 1
ATOM 1548 C CA . GLU A 1 195 ? 75.848 -25.173 -49.797 1.00 36.88 195 GLU A CA 1
ATOM 1549 C C . GLU A 1 195 ? 76.542 -26.530 -49.498 1.00 36.88 195 GLU A C 1
ATOM 1551 O O . GLU A 1 195 ? 77.434 -26.595 -48.661 1.00 36.88 195 GLU A O 1
ATOM 1556 N N . ALA A 1 196 ? 76.124 -27.578 -50.216 1.00 39.69 196 ALA A N 1
ATOM 1557 C CA . ALA A 1 196 ? 76.906 -28.650 -50.858 1.00 39.69 196 ALA A CA 1
ATOM 1558 C C . ALA A 1 196 ? 77.949 -29.551 -50.131 1.00 39.69 196 ALA A C 1
ATOM 1560 O O . ALA A 1 196 ? 78.873 -29.101 -49.466 1.00 39.69 196 ALA A O 1
ATOM 1561 N N . SER A 1 197 ? 77.900 -30.830 -50.568 1.00 39.59 197 SER A N 1
ATOM 1562 C CA . SER A 1 197 ? 78.979 -31.853 -50.656 1.00 39.59 197 SER A CA 1
ATOM 1563 C C . SER A 1 197 ? 79.285 -32.650 -49.374 1.00 39.59 197 SER A C 1
ATOM 1565 O O . SER A 1 197 ? 79.459 -32.059 -48.325 1.00 39.59 197 SER A O 1
ATOM 1567 N N . GLN A 1 198 ? 79.414 -33.985 -49.312 1.00 45.16 198 GLN A N 1
ATOM 1568 C CA . GLN A 1 198 ? 79.618 -35.112 -50.247 1.00 45.16 198 GLN A CA 1
ATOM 1569 C C . GLN A 1 198 ? 79.313 -36.413 -49.443 1.00 45.16 198 GLN A C 1
ATOM 1571 O O . GLN A 1 198 ? 79.629 -36.477 -48.264 1.00 45.16 198 GLN A O 1
ATOM 1576 N N . PHE A 1 199 ? 78.509 -37.356 -49.946 1.00 43.34 199 PHE A N 1
ATOM 1577 C CA . PHE A 1 199 ? 78.875 -38.629 -50.610 1.00 43.34 199 PHE A CA 1
ATOM 1578 C C . PHE A 1 199 ? 79.486 -39.774 -49.759 1.00 43.34 199 PHE A C 1
ATOM 1580 O O . PHE A 1 199 ? 80.528 -39.610 -49.137 1.00 43.34 199 PHE A O 1
ATOM 1587 N N . ARG A 1 200 ? 78.902 -40.971 -49.989 1.00 40.09 200 ARG A N 1
ATOM 1588 C CA . ARG A 1 200 ? 79.303 -42.373 -49.684 1.00 40.09 200 ARG A CA 1
ATOM 1589 C C . ARG A 1 200 ? 78.908 -42.900 -48.297 1.00 40.09 200 ARG A C 1
ATOM 1591 O O . ARG A 1 200 ? 79.320 -42.334 -47.298 1.00 40.09 200 ARG A O 1
ATOM 1598 N N . ALA A 1 201 ? 77.957 -43.834 -48.192 1.00 55.12 201 ALA A N 1
ATOM 1599 C CA . ALA A 1 201 ? 77.831 -45.223 -48.700 1.00 55.12 201 ALA A CA 1
ATOM 1600 C C . ALA A 1 201 ? 78.145 -46.203 -47.567 1.00 55.12 201 ALA A C 1
ATOM 1602 O O . ALA A 1 201 ? 79.241 -46.070 -46.985 1.00 55.12 201 ALA A O 1
#

Organism: NCBI:txid1268635